Protein AF-A0A9W6WI95-F1 (afdb_monomer_lite)

Organism: Ambrosiozyma monospora (NCBI:txid43982)

Sequence (235 aa):
MASASKAIDDAFAHLNDLLLRPIDPTISAFDTEINKSILASAMAIINAIKLLIQASIASQEEIVNNGKGSNSKTSFYKKNNKWTEGLISASKSIAYSTNILIKIADGVLSGKNTNEELIVASNEVAASTAQLVSSSRVKSQYMSKTQDNLESASKKVNLACKQLVAKVNELISNKNELAEVDYSKLSIHENKTVEMEQQVEILKLENALIAARKRLGEIRKFSYRDDDDDDDDDN

Secondary structure (DSSP, 8-state):
-HHHHHHHHHHHHHHHHHHHSPPPTTS-HHHHHHHHHHHHHHHHHHHHHHHHHHHHHHHHHHHHHHH-TTS-HHHHHHHTHHHHHHHHHHHHHHHHHHHHHHHHHHHHHTTSS-HHHHHHHHHHHHHHHHHHHHHHHTTPPTT-HHHHHHHHHHHHHHHHHHHHHHHHHHHHHHHHHTT---GGGS-HHHHHHHHHHHHHHHHHHHHHHHHHHHHHHHHHHHHHHHHHHTTSS--

InterPro domains:
  IPR002558 I/LWEQ domain [PF01608] (77-225)
  IPR002558 I/LWEQ domain [PS50945] (1-227)
  IPR002558 I/LWEQ domain [SM00307] (29-227)
  IPR030224 Sla2 family [PTHR10407] (1-226)
  IPR035964 I/LWEQ domain superfamily [SSF109885] (1-178)

pLDDT: mean 89.4, std 11.51, range [37.38, 98.31]

Foldseek 3Di:
DVLLLVLLVVLLVLLVCVVPDDDDPVDDPVLVVLLNLLSVLLNLLSVLVNQLVVLLVVLLVVLQVVPQVPHDSVVVCVVVVVLVVLLVVLSVQLSVLNNQLSVQSVCVSVVNHALVSNLVSLVSNLVSLVSNLVSSVVRGDDPRPSSVSSVVSSVSSVVSSVVSNVSSVVVVVVVVVVVDDDLVPDDPVRSVVVVVVVVVVVVVVVVVVVVVVVVVVVVVVVVVVVVVVVVPPPD

Structure (mmCIF, N/CA/C/O backbone):
data_AF-A0A9W6WI95-F1
#
_entry.id   AF-A0A9W6WI95-F1
#
loop_
_atom_site.group_PDB
_atom_site.id
_atom_site.type_symbol
_atom_site.label_atom_id
_atom_site.label_alt_id
_atom_site.label_comp_id
_atom_site.label_asym_id
_atom_site.label_entity_id
_atom_site.label_seq_id
_atom_site.pdbx_PDB_ins_code
_atom_site.Cartn_x
_atom_site.Cartn_y
_atom_site.Cartn_z
_atom_site.occupancy
_atom_site.B_iso_or_equiv
_atom_site.auth_seq_id
_atom_site.auth_comp_id
_atom_site.auth_asym_id
_atom_site.auth_atom_id
_atom_site.pdbx_PDB_model_num
ATOM 1 N N . MET A 1 1 ? -14.422 5.451 9.557 1.00 85.69 1 MET A N 1
ATOM 2 C CA . MET A 1 1 ? -14.516 3.980 9.410 1.00 85.69 1 MET A CA 1
ATOM 3 C C . MET A 1 1 ? -15.474 3.528 8.313 1.00 85.69 1 MET A C 1
ATOM 5 O O . MET A 1 1 ? -14.996 2.899 7.383 1.00 85.69 1 MET A O 1
ATOM 9 N N . ALA A 1 2 ? -16.774 3.858 8.346 1.00 86.38 2 ALA A N 1
ATOM 10 C CA . ALA A 1 2 ? -17.729 3.387 7.322 1.00 86.38 2 ALA A CA 1
ATOM 11 C C . ALA A 1 2 ? -17.328 3.751 5.876 1.00 86.38 2 ALA A C 1
ATOM 13 O O . ALA A 1 2 ? -17.366 2.898 4.997 1.00 86.38 2 ALA A O 1
ATOM 14 N N . SER A 1 3 ? -16.866 4.988 5.653 1.00 84.94 3 SER A N 1
ATOM 15 C CA . SER A 1 3 ? -16.355 5.427 4.343 1.00 84.94 3 SER A CA 1
ATOM 16 C C . SER A 1 3 ? -15.159 4.589 3.865 1.00 84.94 3 SER A C 1
ATOM 18 O O . SER A 1 3 ? -15.152 4.124 2.731 1.00 84.94 3 SER A O 1
ATOM 20 N N . ALA A 1 4 ? -14.192 4.308 4.748 1.00 88.62 4 ALA A N 1
ATOM 21 C CA . ALA A 1 4 ? -13.050 3.454 4.417 1.00 88.62 4 ALA A CA 1
ATOM 22 C C . ALA A 1 4 ? -13.467 2.013 4.116 1.00 88.62 4 ALA A C 1
ATOM 24 O O . ALA A 1 4 ? -13.000 1.448 3.139 1.00 88.62 4 ALA A O 1
ATOM 25 N N . SER A 1 5 ? -14.379 1.440 4.909 1.00 92.44 5 SER A N 1
ATOM 26 C CA . SER A 1 5 ? -14.909 0.096 4.646 1.00 92.44 5 SER A CA 1
ATOM 27 C C . SER A 1 5 ? -15.561 0.017 3.269 1.00 92.44 5 SER A C 1
ATOM 29 O O . SER A 1 5 ? -15.259 -0.895 2.511 1.00 92.44 5 SER A O 1
ATOM 31 N N . LYS A 1 6 ? -16.396 1.006 2.925 1.00 92.62 6 LYS A N 1
ATOM 32 C CA . LYS A 1 6 ? -17.030 1.075 1.609 1.00 92.62 6 LYS A CA 1
ATOM 33 C C . LYS A 1 6 ? -15.993 1.178 0.489 1.00 92.62 6 LYS A C 1
ATOM 35 O O . LYS A 1 6 ? -16.067 0.407 -0.454 1.00 92.62 6 LYS A O 1
ATOM 40 N N . ALA A 1 7 ? -15.010 2.071 0.615 1.00 91.69 7 ALA A N 1
ATOM 41 C CA . ALA A 1 7 ? -13.953 2.212 -0.387 1.00 91.69 7 ALA A CA 1
ATOM 42 C C . ALA A 1 7 ? -13.171 0.902 -0.597 1.00 91.69 7 ALA A C 1
ATOM 44 O O . ALA A 1 7 ? -12.821 0.570 -1.722 1.00 91.69 7 ALA A O 1
ATOM 45 N N . ILE A 1 8 ? -12.936 0.132 0.469 1.00 93.12 8 ILE A N 1
ATOM 46 C CA . ILE A 1 8 ? -12.269 -1.176 0.401 1.00 93.12 8 ILE A CA 1
ATOM 47 C C . ILE A 1 8 ? -13.149 -2.218 -0.291 1.00 93.12 8 ILE A C 1
ATOM 49 O O . ILE A 1 8 ? -12.641 -3.000 -1.090 1.00 93.12 8 ILE A O 1
ATOM 53 N N . ASP A 1 9 ? -14.448 -2.248 0.007 1.00 93.56 9 ASP A N 1
ATOM 54 C CA . ASP A 1 9 ? -15.381 -3.176 -0.636 1.00 93.56 9 ASP A CA 1
ATOM 55 C C . ASP A 1 9 ? -15.558 -2.842 -2.133 1.00 93.56 9 ASP A C 1
ATOM 57 O O . ASP A 1 9 ? -15.521 -3.748 -2.968 1.00 93.56 9 ASP A O 1
ATOM 61 N N . ASP A 1 10 ? -15.642 -1.555 -2.485 1.00 94.00 10 ASP A N 1
ATOM 62 C CA . ASP A 1 10 ? -15.676 -1.075 -3.873 1.00 94.00 10 ASP A CA 1
ATOM 63 C C . ASP A 1 10 ? -14.362 -1.423 -4.608 1.00 94.00 10 ASP A C 1
ATOM 65 O O . ASP A 1 10 ? -14.382 -1.942 -5.727 1.00 94.00 10 ASP A O 1
ATOM 69 N N . ALA A 1 11 ? -13.212 -1.217 -3.957 1.00 92.75 11 ALA A N 1
ATOM 70 C CA . ALA A 1 11 ? -11.891 -1.592 -4.466 1.00 92.75 11 ALA A CA 1
ATOM 71 C C . ALA A 1 11 ? -11.760 -3.104 -4.703 1.00 92.75 11 ALA A C 1
ATOM 73 O O . ALA A 1 11 ? -11.245 -3.533 -5.737 1.00 92.75 11 ALA A O 1
ATOM 74 N N . PHE A 1 12 ? -12.248 -3.917 -3.763 1.00 92.94 12 PHE A N 1
ATOM 75 C CA . PHE A 1 12 ? -12.265 -5.372 -3.884 1.00 92.94 12 PHE A CA 1
ATOM 76 C C . PHE A 1 12 ? -13.114 -5.816 -5.078 1.00 92.94 12 PHE A C 1
ATOM 78 O O . PHE A 1 12 ? -12.666 -6.629 -5.887 1.00 92.94 12 PHE A O 1
ATOM 85 N N . ALA A 1 13 ? -14.322 -5.261 -5.214 1.00 93.44 13 ALA A N 1
ATOM 86 C CA . ALA A 1 13 ? -15.217 -5.573 -6.321 1.00 93.44 13 ALA A CA 1
ATOM 87 C C . ALA A 1 13 ? -14.587 -5.212 -7.675 1.00 93.44 13 ALA A C 1
ATOM 89 O O . ALA A 1 13 ? -14.637 -6.017 -8.603 1.00 93.44 13 ALA A O 1
ATOM 90 N N . HIS A 1 14 ? -13.938 -4.048 -7.766 1.00 92.56 14 HIS A N 1
ATOM 91 C CA . HIS A 1 14 ? -13.262 -3.611 -8.984 1.00 92.56 14 HIS A CA 1
ATOM 92 C C . HIS A 1 14 ? -12.094 -4.529 -9.368 1.00 92.56 14 HIS A C 1
ATOM 94 O O . HIS A 1 14 ? -12.012 -4.975 -10.508 1.00 92.56 14 HIS A O 1
ATOM 100 N N . LEU A 1 15 ? -11.214 -4.878 -8.423 1.00 91.25 15 LEU A N 1
ATOM 101 C CA . LEU A 1 15 ? -10.124 -5.819 -8.702 1.00 91.25 15 LEU A CA 1
ATOM 102 C C . LEU A 1 15 ? -10.640 -7.206 -9.101 1.00 91.25 15 LEU A C 1
ATOM 104 O O . LEU A 1 15 ? -10.038 -7.870 -9.942 1.00 91.25 15 LEU A O 1
ATOM 108 N N . ASN A 1 16 ? -11.743 -7.653 -8.501 1.00 90.12 16 ASN A N 1
ATOM 109 C CA . ASN A 1 16 ? -12.343 -8.935 -8.840 1.00 90.12 16 ASN A CA 1
ATOM 110 C C . ASN A 1 16 ? -12.940 -8.924 -10.258 1.00 90.12 16 ASN A C 1
ATOM 112 O O . ASN A 1 16 ? -12.789 -9.906 -10.977 1.00 90.12 16 ASN A O 1
ATOM 116 N N . ASP A 1 17 ? -13.550 -7.814 -10.690 1.00 91.12 17 ASP A N 1
ATOM 117 C CA . ASP A 1 17 ? -13.973 -7.624 -12.088 1.00 91.12 17 ASP A CA 1
ATOM 118 C C . ASP A 1 17 ? -12.782 -7.711 -13.052 1.00 91.12 17 ASP A C 1
ATOM 120 O O . ASP A 1 17 ? -12.830 -8.447 -14.038 1.00 91.12 17 ASP A O 1
ATOM 124 N N . LEU A 1 18 ? -11.672 -7.038 -12.728 1.00 88.44 18 LEU A N 1
ATOM 125 C CA . LEU A 1 18 ? -10.453 -7.076 -13.540 1.00 88.44 18 LEU A CA 1
ATOM 126 C C . LEU A 1 18 ? -9.859 -8.487 -13.656 1.00 88.44 18 LEU A C 1
ATOM 128 O O . LEU A 1 18 ? -9.396 -8.863 -14.730 1.00 88.44 18 LEU A O 1
ATOM 132 N N . LEU A 1 19 ? -9.901 -9.282 -12.583 1.00 85.75 19 LEU A N 1
ATOM 133 C CA . LEU A 1 19 ? -9.444 -10.677 -12.592 1.00 85.75 19 LEU A CA 1
ATOM 134 C C . LEU A 1 19 ? -10.326 -11.596 -13.446 1.00 85.75 19 LEU A C 1
ATOM 136 O O . LEU A 1 19 ? -9.826 -12.570 -14.008 1.00 85.75 19 LEU A O 1
ATOM 140 N N . LEU A 1 20 ? -11.629 -11.313 -13.517 1.00 85.88 20 LEU A N 1
ATOM 141 C CA . LEU A 1 20 ? -12.601 -12.100 -14.280 1.00 85.88 20 LEU A CA 1
ATOM 142 C C . LEU A 1 20 ? -12.702 -11.668 -15.748 1.00 85.88 20 LEU A C 1
ATOM 144 O O . LEU A 1 20 ? -13.315 -12.377 -16.552 1.00 85.88 20 LEU A O 1
ATOM 148 N N . ARG A 1 21 ? -12.119 -10.520 -16.110 1.00 84.81 21 ARG A N 1
ATOM 149 C CA . ARG A 1 21 ? -12.156 -9.998 -17.474 1.00 84.81 21 ARG A CA 1
ATOM 150 C C . ARG A 1 21 ? -11.477 -10.977 -18.447 1.00 84.81 21 ARG A C 1
ATOM 152 O O . ARG A 1 21 ? -10.414 -11.516 -18.128 1.00 84.81 21 ARG A O 1
ATOM 159 N N . PRO A 1 22 ? -12.055 -11.205 -19.644 1.00 78.88 22 PRO A N 1
ATOM 160 C CA . PRO A 1 22 ? -11.408 -12.010 -20.670 1.00 78.88 22 PRO A CA 1
ATOM 161 C C . PRO A 1 22 ? -10.025 -11.451 -20.995 1.00 78.88 22 PRO A C 1
ATOM 163 O O . PRO A 1 22 ? -9.861 -10.240 -21.145 1.00 78.88 22 PRO A O 1
ATOM 166 N N . ILE A 1 23 ? -9.044 -12.343 -21.108 1.00 78.44 23 ILE A N 1
ATOM 167 C CA . ILE A 1 23 ? -7.690 -11.971 -21.516 1.00 78.44 23 ILE A CA 1
ATOM 168 C C . ILE A 1 23 ? -7.769 -11.462 -22.954 1.00 78.44 23 ILE A C 1
ATOM 170 O O . ILE A 1 23 ? -8.303 -12.150 -23.827 1.00 78.44 23 ILE A O 1
ATOM 174 N N . ASP A 1 24 ? -7.248 -10.261 -23.187 1.00 79.94 24 ASP A N 1
ATOM 175 C CA . ASP A 1 24 ? -7.140 -9.712 -24.531 1.00 79.94 24 ASP A CA 1
ATOM 176 C C . ASP A 1 24 ? -6.160 -10.581 -25.342 1.00 79.94 24 ASP A C 1
ATOM 178 O O . ASP A 1 24 ? -5.002 -10.724 -24.937 1.00 79.94 24 ASP A O 1
ATOM 182 N N . PRO A 1 25 ? -6.591 -11.176 -26.470 1.00 78.00 25 PRO A N 1
ATOM 183 C CA . PRO A 1 25 ? -5.751 -12.061 -27.273 1.00 78.00 25 PRO A CA 1
ATOM 184 C C . PRO A 1 25 ? -4.539 -11.354 -27.901 1.00 78.00 25 PRO A C 1
ATOM 186 O O . PRO A 1 25 ? -3.661 -12.027 -28.436 1.00 78.00 25 PRO A O 1
ATOM 189 N N . THR A 1 26 ? -4.489 -10.019 -27.867 1.00 83.75 26 THR A N 1
ATOM 190 C CA . THR A 1 26 ? -3.344 -9.225 -28.334 1.00 83.75 26 THR A CA 1
ATOM 191 C C . THR A 1 26 ? -2.232 -9.088 -27.292 1.00 83.75 26 THR A C 1
ATOM 193 O O . THR A 1 26 ? -1.103 -8.753 -27.653 1.00 83.75 26 THR A O 1
ATOM 196 N N . ILE A 1 27 ? -2.515 -9.373 -26.016 1.00 82.06 27 ILE A N 1
ATOM 197 C CA . ILE A 1 27 ? -1.536 -9.310 -24.926 1.00 82.06 27 ILE A CA 1
ATOM 198 C C . ILE A 1 27 ? -0.720 -10.605 -24.908 1.00 82.06 27 ILE A C 1
ATOM 200 O O . ILE A 1 27 ? -1.264 -11.708 -25.000 1.00 82.06 27 ILE A O 1
ATOM 204 N N . SER A 1 28 ? 0.603 -10.489 -24.767 1.00 83.88 28 SER A N 1
ATOM 205 C CA . SER A 1 28 ? 1.474 -11.663 -24.708 1.00 83.88 28 SER A CA 1
ATOM 206 C C . SER A 1 28 ? 1.167 -12.529 -23.476 1.00 83.88 28 SER A C 1
ATOM 208 O O . SER A 1 28 ? 0.671 -12.053 -22.449 1.00 83.88 28 SER A O 1
ATOM 210 N N . ALA A 1 29 ? 1.477 -13.827 -23.547 1.00 82.25 29 ALA A N 1
ATOM 211 C CA . ALA A 1 29 ? 1.310 -14.722 -22.399 1.00 82.25 29 ALA A CA 1
ATOM 212 C C . ALA A 1 29 ? 2.123 -14.246 -21.180 1.00 82.25 29 ALA A C 1
ATOM 214 O O . ALA A 1 29 ? 1.646 -14.337 -20.049 1.00 82.25 29 ALA A O 1
ATOM 215 N N . PHE A 1 30 ? 3.306 -13.679 -21.433 1.00 81.25 30 PHE A N 1
ATOM 216 C CA . PHE A 1 30 ? 4.177 -13.096 -20.418 1.00 81.25 30 PHE A CA 1
ATOM 217 C C . PHE A 1 30 ? 3.530 -11.874 -19.752 1.00 81.25 30 PHE A C 1
ATOM 219 O O . PHE A 1 30 ? 3.350 -11.862 -18.538 1.00 81.25 30 PHE A O 1
ATOM 226 N N . ASP A 1 31 ? 3.069 -10.893 -20.532 1.00 82.31 31 ASP A N 1
ATOM 227 C CA . ASP A 1 31 ? 2.404 -9.693 -19.996 1.00 82.31 31 ASP A CA 1
ATOM 228 C C . ASP A 1 31 ? 1.099 -10.037 -19.258 1.00 82.31 31 ASP A C 1
ATOM 230 O O . ASP A 1 31 ? 0.738 -9.418 -18.257 1.00 82.31 31 ASP A O 1
ATOM 234 N N . THR A 1 32 ? 0.402 -11.083 -19.704 1.00 85.00 32 THR A N 1
ATOM 235 C CA . THR A 1 32 ? -0.791 -11.598 -19.024 1.00 85.00 32 THR A CA 1
ATOM 236 C C . THR A 1 32 ? -0.464 -12.154 -17.636 1.00 85.00 32 THR A C 1
ATOM 238 O O . THR A 1 32 ? -1.212 -11.921 -16.682 1.00 85.00 32 THR A O 1
ATOM 241 N N . GLU A 1 33 ? 0.630 -12.903 -17.498 1.00 83.88 33 GLU A N 1
ATOM 242 C CA . GLU A 1 33 ? 1.087 -13.433 -16.210 1.00 83.88 33 GLU A CA 1
ATOM 243 C C . GLU A 1 33 ? 1.487 -12.303 -15.254 1.00 83.88 33 GLU A C 1
ATOM 245 O O . GLU A 1 33 ? 1.093 -12.305 -14.082 1.00 83.88 33 GLU A O 1
ATOM 250 N N . ILE A 1 34 ? 2.168 -11.284 -15.781 1.00 83.75 34 ILE A N 1
ATOM 251 C CA . ILE A 1 34 ? 2.518 -10.065 -15.051 1.00 83.75 34 ILE A CA 1
ATOM 252 C C . ILE A 1 34 ? 1.267 -9.373 -14.507 1.00 83.75 34 ILE A C 1
ATOM 254 O O . ILE A 1 34 ? 1.165 -9.120 -13.303 1.00 83.75 34 ILE A O 1
ATOM 258 N N . ASN A 1 35 ? 0.288 -9.121 -15.375 1.00 87.75 35 ASN A N 1
ATOM 259 C CA . ASN A 1 35 ? -0.953 -8.446 -15.011 1.00 87.75 35 ASN A CA 1
ATOM 260 C C . ASN A 1 35 ? -1.705 -9.203 -13.907 1.00 87.75 35 ASN A C 1
ATOM 262 O O . ASN A 1 35 ? -2.168 -8.600 -12.936 1.00 87.75 35 ASN A O 1
ATOM 266 N N . LYS A 1 36 ? -1.763 -10.538 -13.989 1.00 88.38 36 LYS A N 1
ATOM 267 C CA . LYS A 1 36 ? -2.363 -11.380 -12.940 1.00 88.38 36 LYS A CA 1
ATOM 268 C C . LYS A 1 36 ? -1.603 -11.292 -11.617 1.00 88.38 36 LYS A C 1
ATOM 270 O O . LYS A 1 36 ? -2.233 -11.214 -10.564 1.00 88.38 36 LYS A O 1
ATOM 275 N N . SER A 1 37 ? -0.272 -11.286 -11.661 1.00 89.19 37 SER A N 1
ATOM 276 C CA . SER A 1 37 ? 0.583 -11.169 -10.474 1.00 89.19 37 SER A CA 1
ATOM 277 C C . SER A 1 37 ? 0.383 -9.829 -9.750 1.00 89.19 37 SER A C 1
ATOM 279 O O . SER A 1 37 ? 0.244 -9.789 -8.521 1.00 89.19 37 SER A O 1
ATOM 281 N N . ILE A 1 38 ? 0.273 -8.734 -10.512 1.00 90.94 38 ILE A N 1
ATOM 282 C CA . ILE A 1 38 ? -0.033 -7.394 -9.991 1.00 90.94 38 ILE A CA 1
ATOM 283 C C . ILE A 1 38 ? -1.417 -7.372 -9.336 1.00 90.94 38 ILE A C 1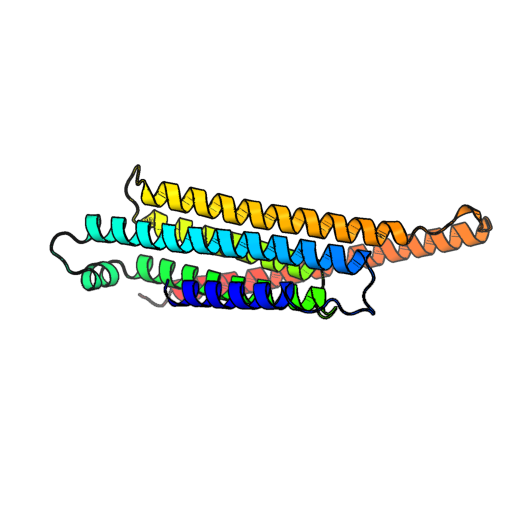
ATOM 285 O O . ILE A 1 38 ? -1.539 -6.955 -8.181 1.00 90.94 38 ILE A O 1
ATOM 289 N N . LEU A 1 39 ? -2.450 -7.867 -10.028 1.00 92.50 39 LEU A N 1
ATOM 290 C CA . LEU A 1 39 ? -3.813 -7.909 -9.490 1.00 92.50 39 LEU A CA 1
ATOM 291 C C . LEU A 1 39 ? -3.908 -8.757 -8.218 1.00 92.50 39 LEU A C 1
ATOM 293 O O . LEU A 1 39 ? -4.543 -8.340 -7.250 1.00 92.50 39 LEU A O 1
ATOM 297 N N . ALA A 1 40 ? -3.251 -9.919 -8.181 1.00 92.50 40 ALA A N 1
ATOM 298 C CA . ALA A 1 40 ? -3.218 -10.778 -6.999 1.00 92.50 40 ALA A CA 1
ATOM 299 C C . ALA A 1 40 ? -2.559 -10.075 -5.800 1.00 92.50 40 ALA A C 1
ATOM 301 O O . ALA A 1 40 ? -3.060 -10.145 -4.676 1.00 92.50 40 ALA A O 1
ATOM 302 N N . SER A 1 41 ? -1.468 -9.348 -6.045 1.00 94.19 41 SER A N 1
ATOM 303 C CA . SER A 1 41 ? -0.765 -8.578 -5.018 1.00 94.19 41 SER A CA 1
ATOM 304 C C . SER A 1 41 ? -1.606 -7.398 -4.511 1.00 94.19 41 SER A C 1
ATOM 306 O O . SER A 1 41 ? -1.722 -7.197 -3.301 1.00 94.19 41 SER A O 1
ATOM 308 N N . ALA A 1 42 ? -2.271 -6.662 -5.408 1.00 95.12 42 ALA A N 1
ATOM 309 C CA . ALA A 1 42 ? -3.213 -5.607 -5.035 1.00 95.12 42 ALA A CA 1
ATOM 310 C C . ALA A 1 42 ? -4.382 -6.168 -4.205 1.00 95.12 42 ALA A C 1
ATOM 312 O O . ALA A 1 42 ? -4.725 -5.618 -3.160 1.00 95.12 42 ALA A O 1
ATOM 313 N N . MET A 1 43 ? -4.932 -7.321 -4.596 1.00 95.12 43 MET A N 1
ATOM 314 C CA . MET A 1 43 ? -5.998 -8.003 -3.860 1.00 95.12 43 MET A CA 1
ATOM 315 C C . MET A 1 43 ? -5.555 -8.418 -2.449 1.00 95.12 43 MET A C 1
ATOM 317 O O . MET A 1 43 ? -6.309 -8.272 -1.484 1.00 95.12 43 MET A O 1
ATOM 321 N N . ALA A 1 44 ? -4.320 -8.908 -2.298 1.00 96.19 44 ALA A N 1
ATOM 322 C CA . ALA A 1 44 ? -3.752 -9.242 -0.993 1.00 96.19 44 ALA A CA 1
ATOM 323 C C . ALA A 1 44 ? -3.663 -8.010 -0.075 1.00 96.19 44 ALA A C 1
ATOM 325 O O . ALA A 1 44 ? -4.008 -8.101 1.107 1.00 96.19 44 ALA A O 1
ATOM 326 N N . ILE A 1 45 ? -3.279 -6.853 -0.625 1.00 97.44 45 ILE A N 1
ATOM 327 C CA . ILE A 1 45 ? -3.276 -5.575 0.098 1.00 97.44 45 ILE A CA 1
ATOM 328 C C . ILE A 1 45 ? -4.699 -5.210 0.538 1.00 97.44 45 ILE A C 1
ATOM 330 O O . ILE A 1 45 ? -4.916 -4.996 1.729 1.00 97.44 45 ILE A O 1
ATOM 334 N N . ILE A 1 46 ? -5.683 -5.211 -0.368 1.00 96.62 46 ILE A N 1
ATOM 335 C CA . ILE A 1 46 ? -7.084 -4.874 -0.043 1.00 96.62 46 ILE A CA 1
ATOM 336 C C . ILE A 1 46 ? -7.641 -5.768 1.070 1.00 96.62 46 ILE A C 1
ATOM 338 O O . ILE A 1 46 ? -8.231 -5.271 2.033 1.00 96.62 46 ILE A O 1
ATOM 342 N N . ASN A 1 47 ? -7.391 -7.076 1.001 1.00 96.44 47 ASN A N 1
ATOM 343 C CA . ASN A 1 47 ? -7.792 -8.013 2.050 1.00 96.44 47 ASN A CA 1
ATOM 344 C C . ASN A 1 47 ? -7.125 -7.703 3.399 1.00 96.44 47 ASN A C 1
ATOM 346 O O . ASN A 1 47 ? -7.781 -7.751 4.442 1.00 96.44 47 ASN A O 1
ATOM 350 N N . ALA A 1 48 ? -5.838 -7.347 3.402 1.00 97.81 48 ALA A N 1
ATOM 351 C CA . ALA A 1 48 ? -5.141 -6.953 4.622 1.00 97.81 48 ALA A CA 1
ATOM 352 C C . ALA A 1 48 ? -5.700 -5.643 5.210 1.00 97.81 48 ALA A C 1
ATOM 354 O O . ALA A 1 48 ? -5.887 -5.556 6.426 1.00 97.81 48 ALA A O 1
ATOM 355 N N . ILE A 1 49 ? -6.030 -4.652 4.370 1.00 97.56 49 ILE A N 1
ATOM 356 C CA . ILE A 1 49 ? -6.648 -3.392 4.817 1.00 97.56 49 ILE A CA 1
ATOM 357 C C . ILE A 1 49 ? -8.039 -3.665 5.400 1.00 97.56 49 ILE A C 1
ATOM 359 O O . ILE A 1 49 ? -8.378 -3.113 6.447 1.00 97.56 49 ILE A O 1
ATOM 363 N N . LYS A 1 50 ? -8.832 -4.557 4.792 1.00 96.44 50 LYS A N 1
ATOM 364 C CA . LYS A 1 50 ? -10.145 -4.957 5.321 1.00 96.44 50 LYS A CA 1
ATOM 365 C C . LYS A 1 50 ? -10.044 -5.482 6.754 1.00 96.44 50 LYS A C 1
ATOM 367 O O . LYS A 1 50 ? -10.784 -5.032 7.630 1.00 96.44 50 LYS A O 1
ATOM 372 N N . LEU A 1 51 ? -9.082 -6.371 7.012 1.00 97.12 51 LEU A N 1
ATOM 373 C CA . LEU A 1 51 ? -8.807 -6.885 8.359 1.00 97.12 51 LEU A CA 1
ATOM 374 C C . LEU A 1 51 ? -8.337 -5.780 9.317 1.00 97.12 51 LEU A C 1
ATOM 376 O O . LEU A 1 51 ? -8.735 -5.763 10.480 1.00 97.12 51 LEU A O 1
ATOM 380 N N . LEU A 1 52 ? -7.521 -4.837 8.839 1.00 98.06 52 LEU A N 1
ATOM 381 C CA . LEU A 1 52 ? -7.066 -3.690 9.626 1.00 98.06 52 LEU A CA 1
ATOM 382 C C . LEU A 1 52 ? -8.216 -2.756 10.020 1.00 98.06 52 LEU A C 1
ATOM 384 O O . LEU A 1 52 ? -8.282 -2.335 11.173 1.00 98.06 52 LEU A O 1
ATOM 388 N N . ILE A 1 53 ? -9.150 -2.466 9.113 1.00 96.88 53 ILE A N 1
ATOM 389 C CA . ILE A 1 53 ? -10.332 -1.649 9.417 1.00 96.88 53 ILE A CA 1
ATOM 390 C C . ILE A 1 53 ? -11.215 -2.340 10.457 1.00 96.88 53 ILE A C 1
ATOM 392 O O . ILE A 1 53 ? -11.644 -1.687 11.407 1.00 96.88 53 ILE A O 1
ATOM 396 N N . GLN A 1 54 ? -11.429 -3.652 10.337 1.00 96.56 54 GLN A N 1
ATOM 397 C CA . GLN A 1 54 ? -12.168 -4.429 11.338 1.00 96.56 54 GLN A CA 1
ATOM 398 C C . GLN A 1 54 ? -11.480 -4.397 12.710 1.00 96.56 54 GLN A C 1
ATOM 400 O O . GLN A 1 54 ? -12.127 -4.115 13.718 1.00 96.56 54 GLN A O 1
ATOM 405 N N . ALA A 1 55 ? -10.162 -4.614 12.754 1.00 97.62 55 ALA A N 1
ATOM 406 C CA . ALA A 1 55 ? -9.389 -4.544 13.992 1.00 97.62 55 ALA A CA 1
ATOM 407 C C . ALA A 1 55 ? -9.401 -3.133 14.607 1.00 97.62 55 ALA A C 1
ATOM 409 O O . ALA A 1 55 ? -9.487 -2.987 15.824 1.00 97.62 55 ALA A O 1
ATOM 410 N N . SER A 1 56 ? -9.374 -2.087 13.775 1.00 97.31 56 SER A N 1
ATOM 411 C CA . SER A 1 56 ? -9.448 -0.699 14.233 1.00 97.31 56 SER A CA 1
ATOM 412 C C . SER A 1 56 ? -10.819 -0.354 14.810 1.00 97.31 56 SER A C 1
ATOM 414 O O . SER A 1 56 ? -10.883 0.323 15.832 1.00 97.31 56 SER A O 1
ATOM 416 N N . ILE A 1 57 ? -11.911 -0.847 14.214 1.00 96.62 57 ILE A N 1
ATOM 417 C CA . ILE A 1 57 ? -13.259 -0.688 14.780 1.00 96.62 57 ILE A CA 1
ATOM 418 C C . ILE A 1 57 ? -13.325 -1.354 16.157 1.00 96.62 57 ILE A C 1
ATOM 420 O O . ILE A 1 57 ? -13.729 -0.703 17.115 1.00 96.62 57 ILE A O 1
ATOM 424 N N . ALA A 1 58 ? -12.851 -2.598 16.280 1.00 97.38 58 ALA A N 1
ATOM 425 C CA . ALA A 1 58 ? -12.825 -3.304 17.561 1.00 97.38 58 ALA A CA 1
ATOM 426 C C . ALA A 1 58 ? -11.988 -2.562 18.622 1.00 97.38 58 ALA A C 1
ATOM 428 O O . ALA A 1 58 ? -12.403 -2.463 19.776 1.00 97.38 58 ALA A O 1
ATOM 429 N N . SER A 1 59 ? -10.840 -1.993 18.234 1.00 97.25 59 SER A N 1
ATOM 430 C CA . SER A 1 59 ? -10.007 -1.189 19.139 1.00 97.25 59 SER A CA 1
ATOM 431 C C . SER A 1 59 ? -10.712 0.092 19.588 1.00 97.25 59 SER A C 1
ATOM 433 O O . SER A 1 59 ? -10.760 0.383 20.782 1.00 97.25 59 SER A O 1
ATOM 435 N N . GLN A 1 60 ? -11.351 0.818 18.668 1.00 96.25 60 GLN A N 1
ATOM 436 C CA . GLN A 1 60 ? -12.140 2.005 19.010 1.00 96.25 60 GLN A CA 1
ATOM 437 C C . GLN A 1 60 ? -13.308 1.664 19.943 1.00 96.25 60 GLN A C 1
ATOM 439 O O . GLN A 1 60 ? -13.584 2.412 20.880 1.00 96.25 60 GLN A O 1
ATOM 444 N N . GLU A 1 61 ? -13.984 0.536 19.721 1.00 96.00 61 GLU A N 1
ATOM 445 C CA . GLU A 1 61 ? -15.064 0.066 20.588 1.00 96.00 61 GLU A CA 1
ATOM 446 C C . GLU A 1 61 ? -14.574 -0.270 21.998 1.00 96.00 61 GLU A C 1
ATOM 448 O O . GLU A 1 61 ? -15.209 0.160 22.961 1.00 96.00 61 GLU A O 1
ATOM 453 N N . GLU A 1 62 ? -13.444 -0.970 22.139 1.00 96.19 62 GLU A N 1
ATOM 454 C CA . GLU A 1 62 ? -12.830 -1.257 23.443 1.00 96.19 62 GLU A CA 1
ATOM 455 C C . GLU A 1 62 ? -12.477 0.040 24.185 1.00 96.19 62 GLU A C 1
ATOM 457 O O . GLU A 1 62 ? -12.885 0.230 25.334 1.00 96.19 62 GLU A O 1
ATOM 462 N N . ILE A 1 63 ? -11.796 0.971 23.507 1.00 96.19 63 ILE A N 1
ATOM 463 C CA . ILE A 1 63 ? -11.400 2.270 24.067 1.00 96.19 63 ILE A CA 1
ATOM 464 C C . ILE A 1 63 ? -12.621 3.040 24.575 1.00 96.19 63 ILE A C 1
ATOM 466 O O . ILE A 1 63 ? -12.621 3.556 25.695 1.00 96.19 63 ILE A O 1
ATOM 470 N N . VAL A 1 64 ? -13.681 3.114 23.769 1.00 95.88 64 VAL A N 1
ATOM 471 C CA . VAL A 1 64 ? -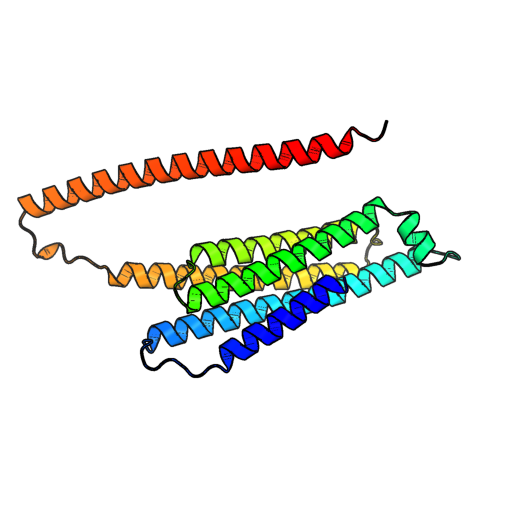14.899 3.849 24.127 1.00 95.88 64 VAL A CA 1
ATOM 472 C C . VAL A 1 64 ? -15.641 3.152 25.260 1.00 95.88 64 VAL A C 1
ATOM 474 O O . VAL A 1 64 ? -16.091 3.822 26.187 1.00 95.88 64 VAL A O 1
ATOM 477 N N . ASN A 1 65 ? -15.778 1.826 25.219 1.00 94.56 65 ASN A N 1
ATOM 478 C CA . ASN A 1 65 ? -16.487 1.072 26.252 1.00 94.56 65 ASN A CA 1
ATOM 479 C C . ASN A 1 65 ? -15.796 1.202 27.612 1.00 94.56 65 ASN A C 1
ATOM 481 O O . ASN A 1 65 ? -16.477 1.431 28.612 1.00 94.56 65 ASN A O 1
ATOM 485 N N . ASN A 1 66 ? -14.464 1.152 27.633 1.00 92.88 66 ASN A N 1
ATOM 486 C CA . ASN A 1 66 ? -13.690 1.291 28.861 1.00 92.88 66 ASN A CA 1
ATOM 487 C C . ASN A 1 66 ? -13.578 2.754 29.323 1.00 92.88 66 ASN A C 1
ATOM 489 O O . ASN A 1 66 ? -13.529 3.024 30.520 1.00 92.88 66 ASN A O 1
ATOM 493 N N . GLY A 1 67 ? -13.543 3.712 28.391 1.00 91.25 67 GLY A N 1
ATOM 494 C CA . GLY A 1 67 ? -13.284 5.124 28.683 1.00 91.25 67 GLY A CA 1
ATOM 495 C C . GLY A 1 67 ? -14.522 5.994 28.921 1.00 91.25 67 GLY A C 1
ATOM 496 O O . GLY A 1 67 ? -14.414 7.057 29.534 1.00 91.25 67 GLY A O 1
ATOM 497 N N . LYS A 1 68 ? -15.709 5.593 28.446 1.00 92.50 68 LYS A N 1
ATOM 498 C CA . LYS A 1 68 ? -16.918 6.435 28.541 1.00 92.50 68 LYS A CA 1
ATOM 499 C C . LYS A 1 68 ? -17.535 6.474 29.944 1.00 92.50 68 LYS A C 1
ATOM 501 O O . LYS A 1 68 ? -18.228 7.441 30.271 1.00 92.50 68 LYS A O 1
ATOM 506 N N . GLY A 1 69 ? -17.321 5.439 30.760 1.00 92.00 69 GLY A N 1
ATOM 507 C CA . GLY A 1 69 ? -18.032 5.249 32.029 1.00 92.00 69 GLY A CA 1
ATOM 508 C C . GLY A 1 69 ? -19.555 5.268 31.831 1.00 92.00 69 GLY A C 1
ATOM 509 O O . GLY A 1 69 ? -20.093 4.589 30.949 1.00 92.00 69 GLY A O 1
ATOM 510 N N . SER A 1 70 ? -20.248 6.105 32.607 1.00 91.75 70 SER A N 1
ATOM 511 C CA . SER A 1 70 ? -21.701 6.310 32.494 1.00 91.75 70 SER A CA 1
ATOM 512 C C . SER A 1 70 ? -22.119 7.202 31.317 1.00 91.75 70 SER A C 1
ATOM 514 O O . SER A 1 70 ? -23.309 7.329 31.043 1.00 91.75 70 SER A O 1
ATOM 516 N N . ASN A 1 71 ? -21.170 7.821 30.602 1.00 92.81 71 ASN A N 1
ATOM 517 C CA . ASN A 1 71 ? -21.486 8.692 29.471 1.00 92.81 71 ASN A CA 1
ATOM 518 C C . ASN A 1 71 ? -21.880 7.892 28.217 1.00 92.81 71 ASN A C 1
ATOM 520 O O . ASN A 1 71 ? -21.547 6.710 28.043 1.00 92.81 71 ASN A O 1
ATOM 524 N N . SER A 1 72 ? -22.574 8.570 27.301 1.00 95.00 72 SER A N 1
ATOM 525 C CA . SER A 1 72 ? -22.859 8.050 25.963 1.00 95.00 72 SER A CA 1
ATOM 526 C C . SER A 1 72 ? -21.594 8.020 25.092 1.00 95.00 72 SER A C 1
ATOM 528 O O . SER A 1 72 ? -20.649 8.782 25.317 1.00 95.00 72 SER A O 1
ATOM 530 N N . LYS A 1 73 ? -21.585 7.171 24.051 1.00 93.50 73 LYS A N 1
ATOM 531 C CA . LYS A 1 73 ? -20.482 7.116 23.070 1.00 93.50 73 LYS A CA 1
ATOM 532 C C . LYS A 1 73 ? -20.249 8.486 22.419 1.00 93.50 73 LYS A C 1
ATOM 534 O O . LYS A 1 73 ? -19.117 8.945 22.335 1.00 93.50 73 LYS A O 1
ATOM 539 N N . THR A 1 74 ? -21.327 9.175 22.043 1.00 94.06 74 THR A N 1
ATOM 540 C CA . THR A 1 74 ? -21.277 10.517 21.443 1.00 94.06 74 THR A CA 1
ATOM 541 C C . THR A 1 74 ? -20.584 11.526 22.353 1.00 94.06 74 THR A C 1
ATOM 543 O O . THR A 1 74 ? -19.725 12.279 21.902 1.00 94.06 74 THR A O 1
ATOM 546 N N . SER A 1 75 ? -20.906 11.515 23.651 1.00 94.62 75 SER A N 1
ATOM 547 C CA . SER A 1 75 ? -20.256 12.406 24.614 1.00 94.62 75 SER A CA 1
ATOM 548 C C . SER A 1 75 ? -18.768 12.093 24.770 1.00 94.62 75 SER A C 1
ATOM 550 O O . SER A 1 75 ? -17.973 13.016 24.942 1.00 94.62 75 SER A O 1
ATOM 552 N N . PHE A 1 76 ? -18.379 10.816 24.709 1.00 95.94 76 PHE A N 1
ATOM 553 C CA . PHE A 1 76 ? -16.976 10.417 24.787 1.00 95.94 76 PHE A CA 1
ATOM 554 C C . PHE A 1 76 ? -16.171 10.922 23.583 1.00 95.94 76 PHE A C 1
ATOM 556 O O . PHE A 1 76 ? -15.119 11.528 23.782 1.00 95.94 76 PHE A O 1
ATOM 563 N N . TYR A 1 77 ? -16.672 10.736 22.358 1.00 95.00 77 TYR A N 1
ATOM 564 C CA . TYR A 1 77 ? -16.006 11.241 21.152 1.00 95.00 77 TYR A CA 1
ATOM 565 C C . TYR A 1 77 ? -15.914 12.769 21.149 1.00 95.00 77 TYR A C 1
ATOM 567 O O . TYR A 1 77 ? -14.842 13.313 20.906 1.00 95.00 77 TYR A O 1
ATOM 575 N N . LYS A 1 78 ? -16.990 13.473 21.535 1.00 95.12 78 LYS A N 1
ATOM 576 C CA . LYS A 1 78 ? -16.978 14.941 21.636 1.00 95.12 78 LYS A CA 1
ATOM 577 C C . LYS A 1 78 ? -15.940 15.448 22.644 1.00 95.12 78 LYS A C 1
ATOM 579 O O . LYS A 1 78 ? -15.262 16.431 22.378 1.00 95.12 78 LYS A O 1
ATOM 584 N N . LYS A 1 79 ? -15.793 14.769 23.789 1.00 95.31 79 LYS A N 1
ATOM 585 C CA . LYS A 1 79 ? -14.780 15.107 24.804 1.00 95.31 79 LYS A CA 1
ATOM 586 C C . LYS A 1 79 ? -13.352 14.792 24.341 1.00 95.31 79 LYS A C 1
ATOM 588 O O . LYS A 1 79 ? -12.413 15.441 24.783 1.00 95.31 79 LYS A O 1
ATOM 593 N N . ASN A 1 80 ? -13.183 13.798 23.474 1.00 94.94 80 ASN A N 1
ATOM 594 C CA . ASN A 1 80 ? -11.898 13.400 22.901 1.00 94.94 80 ASN A CA 1
ATOM 595 C C . ASN A 1 80 ? -11.832 13.800 21.414 1.00 94.94 80 ASN A C 1
ATOM 597 O O . ASN A 1 80 ? -11.526 12.967 20.559 1.00 94.94 80 ASN A O 1
ATOM 601 N N . ASN A 1 81 ? -12.150 15.061 21.106 1.00 93.88 81 ASN A N 1
ATOM 602 C CA . ASN A 1 81 ? -12.282 15.565 19.735 1.00 93.88 81 ASN A CA 1
ATOM 603 C C . ASN A 1 81 ? -11.000 15.387 18.899 1.00 93.88 81 ASN A C 1
ATOM 605 O O . ASN A 1 81 ? -11.079 14.754 17.856 1.00 93.88 81 ASN A O 1
ATOM 609 N N . LYS A 1 82 ? -9.816 15.799 19.380 1.00 94.75 82 LYS A N 1
ATOM 610 C CA . LYS A 1 82 ? -8.534 15.654 18.656 1.00 94.75 82 LYS A CA 1
ATOM 611 C C . LYS A 1 82 ? -8.223 14.195 18.302 1.00 94.75 82 LYS A C 1
ATOM 613 O O . LYS A 1 82 ? -7.798 13.885 17.196 1.00 94.75 82 LYS A O 1
ATOM 618 N N . TRP A 1 83 ? -8.491 13.272 19.228 1.00 95.31 83 TRP A N 1
ATOM 619 C CA . TRP A 1 83 ? -8.334 11.836 18.974 1.00 95.31 83 TRP A CA 1
ATOM 620 C C . TRP A 1 83 ? -9.329 11.327 17.923 1.00 95.31 83 TRP A C 1
ATOM 622 O O . TRP A 1 83 ? -8.962 10.557 17.037 1.00 95.31 83 TRP A O 1
ATOM 632 N N . THR A 1 84 ? -10.579 11.786 18.004 1.00 94.94 84 THR A N 1
ATOM 633 C CA . THR A 1 84 ? -11.634 11.438 17.046 1.00 94.94 84 THR A CA 1
ATOM 634 C C . THR A 1 84 ? -11.300 11.952 15.645 1.00 94.94 84 THR A C 1
ATOM 636 O O . THR A 1 84 ? -11.385 11.184 14.689 1.00 94.94 84 THR A O 1
ATOM 639 N N . GLU A 1 85 ? -10.848 13.200 15.520 1.00 94.25 85 GLU A N 1
ATOM 640 C CA . GLU A 1 85 ? -10.407 13.783 14.249 1.00 94.25 85 GLU A CA 1
ATOM 641 C C . GLU A 1 85 ? -9.192 13.050 13.677 1.00 94.25 85 GLU A C 1
ATOM 643 O O . GLU A 1 85 ? -9.192 12.706 12.497 1.00 94.25 85 GLU A O 1
ATOM 648 N N . GLY A 1 86 ? -8.211 12.682 14.509 1.00 94.94 86 GLY A N 1
ATOM 649 C CA . GLY A 1 86 ? -7.075 11.863 14.075 1.00 94.94 86 GLY A CA 1
ATOM 650 C C . GLY A 1 86 ? -7.504 10.518 13.472 1.00 94.94 86 GLY A C 1
ATOM 651 O O . GLY A 1 86 ? -7.023 10.126 12.409 1.00 94.94 86 GLY A O 1
ATOM 652 N N . LEU A 1 87 ? -8.468 9.830 14.095 1.00 95.38 87 LEU A N 1
ATOM 653 C CA . LEU A 1 87 ? -9.037 8.587 13.559 1.00 95.38 87 LEU A CA 1
ATOM 654 C C . LEU A 1 87 ? -9.828 8.803 12.262 1.00 95.38 87 LEU A C 1
ATOM 656 O O . LEU A 1 87 ? -9.764 7.976 11.348 1.00 95.38 87 LEU A O 1
ATOM 660 N N . ILE A 1 88 ? -10.594 9.893 12.172 1.00 94.44 88 ILE A N 1
ATOM 661 C CA . ILE A 1 88 ? -11.365 10.239 10.974 1.00 94.44 88 ILE A CA 1
ATOM 662 C C . ILE A 1 88 ? -10.420 10.560 9.815 1.00 94.44 88 ILE A C 1
ATOM 664 O O . ILE A 1 88 ? -10.613 10.021 8.724 1.00 94.44 88 ILE A O 1
ATOM 668 N N . SER A 1 89 ? -9.400 11.383 10.053 1.00 95.38 89 SER A N 1
ATOM 669 C CA . SER A 1 89 ? -8.386 11.764 9.069 1.00 95.38 89 SER A CA 1
ATOM 670 C C . SER A 1 89 ? -7.632 10.539 8.554 1.00 95.38 89 SER A C 1
ATOM 672 O O . SER A 1 89 ? -7.652 10.266 7.353 1.00 95.38 89 SER A O 1
ATOM 674 N N . ALA A 1 90 ? -7.110 9.698 9.453 1.00 95.44 90 ALA A N 1
ATOM 675 C CA . ALA A 1 90 ? -6.435 8.462 9.065 1.00 95.44 90 ALA A CA 1
ATOM 676 C C . ALA A 1 90 ? -7.362 7.513 8.279 1.00 95.44 90 ALA A C 1
ATOM 678 O O . ALA A 1 90 ? -6.968 6.933 7.269 1.00 95.44 90 ALA A O 1
ATOM 679 N N . SER A 1 91 ? -8.635 7.396 8.681 1.00 95.06 91 SER A N 1
ATOM 680 C CA . SER A 1 91 ? -9.625 6.605 7.941 1.00 95.06 91 SER A CA 1
ATOM 681 C C . SER A 1 91 ? -9.895 7.162 6.538 1.00 95.06 91 SER A C 1
ATOM 683 O O . SER A 1 91 ? -10.086 6.368 5.617 1.00 95.06 91 SER A O 1
ATOM 685 N N . LYS A 1 92 ? -9.952 8.487 6.358 1.00 95.56 92 LYS A N 1
ATOM 686 C CA . LYS A 1 92 ? -10.116 9.118 5.036 1.00 95.56 92 LYS A CA 1
ATOM 687 C C . LYS A 1 92 ? -8.871 8.908 4.173 1.00 95.56 92 LYS A C 1
ATOM 689 O O . LYS A 1 92 ? -9.015 8.557 3.006 1.00 95.56 92 LYS A O 1
ATOM 694 N N . SER A 1 93 ? -7.683 9.046 4.761 1.00 96.38 93 SER A N 1
ATOM 695 C CA . SER A 1 93 ? -6.402 8.809 4.091 1.00 96.38 93 SER A CA 1
ATOM 696 C C . SER A 1 93 ? -6.300 7.377 3.553 1.00 96.38 93 SER A C 1
ATOM 698 O O . SER A 1 93 ? -5.993 7.188 2.381 1.00 96.38 93 SER A O 1
ATOM 700 N N . ILE A 1 94 ? -6.701 6.367 4.340 1.00 96.69 94 ILE A N 1
ATOM 701 C CA . ILE A 1 94 ? -6.763 4.968 3.875 1.00 96.69 94 ILE A CA 1
ATOM 702 C C . ILE A 1 94 ? -7.732 4.801 2.701 1.00 96.69 94 ILE A C 1
ATOM 704 O O . ILE A 1 94 ? -7.411 4.116 1.732 1.00 96.69 94 ILE A O 1
ATOM 708 N N . ALA A 1 95 ? -8.925 5.398 2.772 1.00 96.12 95 ALA A N 1
ATOM 709 C CA . ALA A 1 95 ? -9.900 5.308 1.684 1.00 96.12 95 ALA A CA 1
ATOM 710 C C . ALA A 1 95 ? -9.340 5.913 0.385 1.00 96.12 95 ALA A C 1
ATOM 712 O O . ALA A 1 95 ? -9.469 5.328 -0.690 1.00 96.12 95 ALA A O 1
ATOM 713 N N . TYR A 1 96 ? -8.685 7.070 0.500 1.00 96.25 96 TYR A N 1
ATOM 714 C CA . TYR A 1 96 ? -8.044 7.756 -0.613 1.00 96.25 96 TYR A CA 1
ATOM 715 C C . TYR A 1 96 ? -6.895 6.935 -1.211 1.00 96.25 96 TYR A C 1
ATOM 717 O O . TYR A 1 96 ? -6.926 6.628 -2.403 1.00 96.25 96 TYR A O 1
ATOM 725 N N . SER A 1 97 ? -5.922 6.524 -0.393 1.00 96.94 97 SER A N 1
ATOM 726 C CA . SER A 1 97 ? -4.749 5.765 -0.844 1.00 96.94 97 SER A CA 1
ATOM 727 C C . SER A 1 97 ? -5.142 4.426 -1.474 1.00 96.94 97 SER A C 1
ATOM 729 O O . SER A 1 97 ? -4.581 4.035 -2.496 1.00 96.94 97 SER A O 1
ATOM 731 N N . THR A 1 98 ? -6.177 3.772 -0.938 1.00 96.12 98 THR A N 1
ATOM 732 C CA . THR A 1 98 ? -6.751 2.542 -1.500 1.00 96.12 98 THR A CA 1
ATOM 733 C C . THR A 1 98 ? -7.322 2.770 -2.900 1.00 96.12 98 THR A C 1
ATOM 735 O O . THR A 1 98 ? -6.983 2.037 -3.826 1.00 96.12 98 THR A O 1
ATOM 738 N N . ASN A 1 99 ? -8.144 3.806 -3.091 1.00 95.50 99 ASN A N 1
ATOM 739 C CA . ASN A 1 99 ? -8.712 4.122 -4.405 1.00 95.50 99 ASN A CA 1
ATOM 740 C C . ASN A 1 99 ? -7.627 4.468 -5.435 1.00 95.50 99 ASN A C 1
ATOM 742 O O . ASN A 1 99 ? -7.709 4.048 -6.590 1.00 95.50 99 ASN A O 1
ATOM 746 N N . ILE A 1 100 ? -6.600 5.212 -5.016 1.00 96.00 100 ILE A N 1
ATOM 747 C CA . ILE A 1 100 ? -5.454 5.550 -5.864 1.00 96.00 100 ILE A CA 1
ATOM 748 C C . ILE A 1 100 ? -4.674 4.294 -6.264 1.00 96.00 100 ILE A C 1
ATOM 750 O O . ILE A 1 100 ? -4.373 4.135 -7.447 1.00 96.00 100 ILE A O 1
ATOM 754 N N . LEU A 1 101 ? -4.414 3.374 -5.327 1.00 96.44 101 LEU A N 1
ATOM 755 C CA . LEU A 1 101 ? -3.750 2.099 -5.615 1.00 96.44 101 LEU A CA 1
ATOM 756 C C . LEU A 1 101 ? -4.493 1.307 -6.696 1.00 96.44 101 LEU A C 1
ATOM 758 O O . LEU A 1 101 ? -3.863 0.833 -7.637 1.00 96.44 101 LEU A O 1
ATOM 762 N N . ILE A 1 102 ? -5.820 1.187 -6.589 1.00 95.06 102 ILE A N 1
ATOM 763 C CA . ILE A 1 102 ? -6.619 0.444 -7.573 1.00 95.06 102 ILE A CA 1
ATOM 764 C C . ILE A 1 102 ? -6.599 1.119 -8.940 1.00 95.06 102 ILE A C 1
ATOM 766 O O . ILE A 1 102 ? -6.389 0.450 -9.949 1.00 95.06 102 ILE A O 1
ATOM 770 N N . LYS A 1 103 ? -6.775 2.442 -8.975 1.00 94.88 103 LYS A N 1
ATOM 771 C CA . LYS A 1 103 ? -6.743 3.206 -10.224 1.00 94.88 103 LYS A CA 1
ATOM 772 C C . LYS A 1 103 ? -5.401 3.054 -10.939 1.00 94.88 103 LYS A C 1
ATOM 774 O O . LYS A 1 103 ? -5.374 2.889 -12.153 1.00 94.88 103 LYS A O 1
ATOM 779 N N . ILE A 1 104 ? -4.302 3.106 -10.190 1.00 95.44 104 ILE A N 1
ATOM 780 C CA . ILE A 1 104 ? -2.961 2.925 -10.747 1.00 95.44 104 ILE A CA 1
ATOM 781 C C . ILE A 1 104 ? -2.752 1.477 -11.183 1.00 95.44 104 ILE A C 1
ATOM 783 O O . ILE A 1 104 ? -2.206 1.265 -12.256 1.00 95.44 104 ILE A O 1
ATOM 787 N N . ALA A 1 105 ? -3.222 0.486 -10.420 1.00 93.94 105 ALA A N 1
ATOM 788 C CA . ALA A 1 105 ? -3.143 -0.915 -10.829 1.00 93.94 105 ALA A CA 1
ATOM 789 C C . ALA A 1 105 ? -3.860 -1.155 -12.174 1.00 93.94 105 ALA A C 1
ATOM 791 O O . ALA A 1 105 ? -3.242 -1.677 -13.096 1.00 93.94 105 ALA A O 1
ATOM 792 N N . ASP A 1 106 ? -5.108 -0.701 -12.336 1.00 92.25 106 ASP A N 1
ATOM 793 C CA . ASP A 1 106 ? -5.838 -0.758 -13.620 1.00 92.25 106 ASP A CA 1
ATOM 794 C C . ASP A 1 106 ? -5.113 0.019 -14.740 1.00 92.25 106 ASP A C 1
ATOM 796 O O . ASP A 1 106 ? -5.000 -0.417 -15.890 1.00 92.25 106 ASP A O 1
ATOM 800 N N . GLY A 1 107 ? -4.544 1.171 -14.390 1.00 92.62 107 GLY A N 1
ATOM 801 C CA . GLY A 1 107 ? -3.721 1.968 -15.287 1.00 92.62 107 GLY A CA 1
ATOM 802 C C . GLY A 1 107 ? -2.474 1.238 -15.786 1.00 92.62 107 GLY A C 1
ATOM 803 O O . GLY A 1 107 ? -2.171 1.311 -16.973 1.00 92.62 107 GLY A O 1
ATOM 804 N N . VAL A 1 108 ? -1.773 0.504 -14.919 1.00 91.12 108 VAL A N 1
ATOM 805 C CA . VAL A 1 108 ? -0.597 -0.300 -15.288 1.00 91.12 108 VAL A CA 1
ATOM 806 C C . VAL A 1 108 ? -1.004 -1.417 -16.244 1.00 91.12 108 VAL A C 1
ATOM 808 O O . VAL A 1 108 ? -0.368 -1.595 -17.280 1.00 91.12 108 VAL A O 1
ATOM 811 N N . LEU A 1 109 ? -2.119 -2.098 -15.963 1.00 88.81 109 LEU A N 1
ATOM 812 C CA . LEU A 1 109 ? -2.658 -3.154 -16.824 1.00 88.81 109 LEU A CA 1
ATOM 813 C C . LEU A 1 109 ? -3.028 -2.655 -18.229 1.00 88.81 109 LEU A C 1
ATOM 815 O O . LEU A 1 109 ? -2.915 -3.400 -19.199 1.00 88.81 109 LEU A O 1
ATOM 819 N N . SER A 1 110 ? -3.474 -1.402 -18.337 1.00 87.81 110 SER A N 1
ATOM 820 C CA . SER A 1 110 ? -3.850 -0.762 -19.604 1.00 87.81 110 SER A CA 1
ATOM 821 C C . SER A 1 110 ? -2.739 0.091 -20.232 1.00 87.81 110 SER A C 1
ATOM 823 O O . SER A 1 110 ? -2.986 0.769 -21.231 1.00 87.81 110 SER A O 1
ATOM 825 N N . GLY A 1 111 ? -1.528 0.088 -19.660 1.00 87.75 111 GLY A N 1
ATOM 826 C CA . GLY A 1 111 ? -0.378 0.860 -20.146 1.00 87.75 111 GLY A CA 1
ATOM 827 C C . GLY A 1 111 ? -0.484 2.382 -19.960 1.00 87.75 111 GLY A C 1
ATOM 828 O O . GLY A 1 111 ? 0.288 3.126 -20.558 1.00 87.75 111 GLY A O 1
ATOM 829 N N . LYS A 1 112 ? -1.439 2.862 -19.156 1.00 92.50 112 LYS A N 1
ATOM 830 C CA . LYS A 1 112 ? -1.654 4.288 -18.843 1.00 92.50 112 LYS A CA 1
ATOM 831 C C . LYS A 1 112 ? -0.830 4.779 -17.655 1.00 92.50 112 LYS A C 1
ATOM 833 O O . LYS A 1 112 ? -0.630 5.984 -17.526 1.00 92.50 112 LYS A O 1
ATOM 838 N N . ASN A 1 113 ? -0.404 3.863 -16.792 1.00 94.81 113 ASN A N 1
ATOM 839 C CA . ASN A 1 113 ? 0.400 4.144 -15.609 1.00 94.81 113 ASN A CA 1
ATOM 840 C C . ASN A 1 113 ? 1.659 3.277 -15.592 1.00 94.81 113 ASN A C 1
ATOM 842 O O . ASN A 1 113 ? 1.720 2.235 -16.248 1.00 94.81 113 ASN A O 1
ATOM 846 N N . THR A 1 114 ? 2.667 3.717 -14.843 1.00 92.50 114 THR A N 1
ATOM 847 C CA . THR A 1 114 ? 3.949 3.021 -14.729 1.00 92.50 114 THR A CA 1
ATOM 848 C C . THR A 1 114 ? 4.025 2.145 -13.482 1.00 92.50 114 THR A C 1
ATOM 850 O O . THR A 1 114 ? 3.311 2.323 -12.492 1.00 92.50 114 THR A O 1
ATOM 853 N N . ASN A 1 115 ? 4.947 1.189 -13.521 1.00 91.75 115 ASN A N 1
ATOM 854 C CA . ASN A 1 115 ? 5.256 0.313 -12.397 1.00 91.75 115 ASN A CA 1
ATOM 855 C C . ASN A 1 115 ? 5.750 1.105 -11.168 1.00 91.75 115 ASN A C 1
ATOM 857 O O . ASN A 1 115 ? 5.427 0.775 -10.028 1.00 91.75 115 ASN A O 1
ATOM 861 N N . GLU A 1 116 ? 6.481 2.196 -11.380 1.00 93.88 116 GLU A N 1
ATOM 862 C CA . GLU A 1 116 ? 6.952 3.086 -10.321 1.00 93.88 116 GLU A CA 1
ATOM 863 C C . GLU A 1 116 ? 5.793 3.810 -9.623 1.00 93.88 116 GLU A C 1
ATOM 865 O O . GLU A 1 116 ? 5.804 3.939 -8.397 1.00 93.88 116 GLU A O 1
ATOM 870 N N . GLU A 1 117 ? 4.760 4.229 -10.363 1.00 95.81 117 GLU A N 1
ATOM 871 C CA . GLU A 1 117 ? 3.552 4.813 -9.763 1.00 95.81 117 GLU A CA 1
ATOM 872 C C . GLU A 1 117 ? 2.856 3.809 -8.836 1.00 95.81 117 GLU A C 1
ATOM 874 O O . GLU A 1 117 ? 2.404 4.173 -7.747 1.00 95.81 117 GLU A O 1
ATOM 879 N N . LEU A 1 118 ? 2.830 2.528 -9.220 1.00 95.44 118 LEU A N 1
ATOM 880 C CA . LEU A 1 118 ? 2.259 1.454 -8.407 1.00 95.44 118 LEU A CA 1
ATOM 881 C C . LEU A 1 118 ? 3.046 1.236 -7.104 1.00 95.44 118 LEU A C 1
ATOM 883 O O . LEU A 1 118 ? 2.445 1.046 -6.042 1.00 95.44 118 LEU A O 1
ATOM 887 N N . ILE A 1 119 ? 4.379 1.330 -7.156 1.00 95.94 119 ILE A N 1
ATOM 888 C CA . ILE A 1 119 ? 5.243 1.281 -5.965 1.00 95.94 119 ILE A CA 1
ATOM 889 C C . ILE A 1 119 ? 4.917 2.438 -5.014 1.00 95.94 119 ILE A C 1
ATOM 891 O O . ILE A 1 119 ? 4.761 2.229 -3.808 1.00 95.94 119 ILE A O 1
ATOM 895 N N . VAL A 1 120 ? 4.792 3.661 -5.538 1.00 96.56 120 VAL A N 1
ATOM 896 C CA . VAL A 1 120 ? 4.485 4.847 -4.724 1.00 96.56 120 VAL A CA 1
ATOM 897 C C . VAL A 1 120 ? 3.104 4.725 -4.077 1.00 96.56 120 VAL A C 1
ATOM 899 O O . VAL A 1 120 ? 2.982 4.923 -2.868 1.00 96.56 120 VAL A O 1
ATOM 902 N N . ALA A 1 121 ? 2.086 4.319 -4.837 1.00 97.50 121 ALA A N 1
ATOM 903 C CA . ALA A 1 121 ? 0.732 4.128 -4.319 1.00 97.50 121 ALA A CA 1
ATOM 904 C C . ALA A 1 121 ? 0.674 3.071 -3.203 1.00 97.50 121 ALA A C 1
ATOM 906 O O . ALA A 1 121 ? -0.006 3.250 -2.192 1.00 97.50 121 ALA A O 1
ATOM 907 N N . SER A 1 122 ? 1.435 1.984 -3.349 1.00 97.44 122 SER A N 1
ATOM 908 C CA . SER A 1 122 ? 1.534 0.933 -2.334 1.00 97.44 122 SER A CA 1
ATOM 909 C C . SER A 1 122 ? 2.178 1.419 -1.031 1.00 97.44 122 SER A C 1
ATOM 911 O O . SER A 1 122 ? 1.717 1.073 0.062 1.00 97.44 122 SER A O 1
ATOM 913 N N . ASN A 1 123 ? 3.211 2.260 -1.128 1.00 97.00 123 ASN A N 1
ATOM 914 C CA . ASN A 1 123 ? 3.851 2.862 0.042 1.00 97.00 123 ASN A CA 1
ATOM 915 C C . ASN A 1 123 ? 2.912 3.831 0.774 1.00 97.00 123 ASN A C 1
ATOM 917 O O . ASN A 1 123 ? 2.888 3.834 2.004 1.00 97.00 123 ASN A O 1
ATOM 921 N N . GLU A 1 124 ? 2.095 4.589 0.042 1.00 97.25 124 GLU A N 1
ATOM 922 C CA . GLU A 1 124 ? 1.103 5.500 0.626 1.00 97.25 124 GLU A CA 1
ATOM 923 C C . GLU A 1 124 ? 0.011 4.747 1.409 1.00 97.25 124 GLU A C 1
ATOM 925 O O . GLU A 1 124 ? -0.397 5.146 2.505 1.00 97.25 124 GLU A O 1
ATOM 930 N N . VAL A 1 125 ? -0.418 3.584 0.912 1.00 97.88 125 VAL A N 1
ATOM 931 C CA . VAL A 1 125 ? -1.311 2.675 1.652 1.00 97.88 125 VAL A CA 1
ATOM 932 C C . VAL A 1 125 ? -0.662 2.194 2.958 1.00 97.88 125 VAL A C 1
ATOM 934 O O . VAL A 1 125 ? -1.293 2.198 4.021 1.00 97.88 125 VAL A O 1
ATOM 937 N N . ALA A 1 126 ? 0.615 1.807 2.924 1.00 97.88 126 ALA A N 1
ATOM 938 C CA . ALA A 1 126 ? 1.325 1.389 4.132 1.00 97.88 126 ALA A CA 1
ATOM 939 C C . ALA A 1 126 ? 1.475 2.543 5.146 1.00 97.88 126 ALA A C 1
ATOM 941 O O . ALA A 1 126 ? 1.311 2.327 6.348 1.00 97.88 126 ALA A O 1
ATOM 942 N N . ALA A 1 127 ? 1.741 3.765 4.676 1.00 97.19 127 ALA A N 1
ATOM 943 C CA . ALA A 1 127 ? 1.867 4.952 5.520 1.00 97.19 127 ALA A CA 1
ATOM 944 C C . ALA A 1 127 ? 0.532 5.341 6.180 1.00 97.19 127 ALA A C 1
ATOM 946 O O . ALA A 1 127 ? 0.454 5.443 7.405 1.00 97.19 127 ALA A O 1
ATOM 947 N N . SER A 1 128 ? -0.537 5.469 5.391 1.00 97.06 128 SER A N 1
ATOM 948 C CA . SER A 1 128 ? -1.881 5.821 5.882 1.00 97.06 128 SER A CA 1
ATOM 949 C C . SER A 1 128 ? -2.439 4.793 6.878 1.00 97.06 128 SER A C 1
ATOM 951 O O . SER A 1 128 ? -3.050 5.152 7.888 1.00 97.06 128 SER A O 1
ATOM 953 N N . THR A 1 129 ? -2.170 3.500 6.671 1.00 97.62 129 THR A N 1
ATOM 954 C CA . THR A 1 129 ? -2.551 2.464 7.646 1.00 97.62 129 THR A CA 1
ATOM 955 C C . THR A 1 129 ? -1.734 2.520 8.935 1.00 97.62 129 THR A C 1
ATOM 957 O O . THR A 1 129 ? -2.302 2.314 10.008 1.00 97.62 129 THR A O 1
ATOM 960 N N . ALA A 1 130 ? -0.440 2.846 8.873 1.00 97.56 130 ALA A N 1
ATOM 961 C CA . ALA A 1 130 ? 0.377 3.074 10.065 1.00 97.56 130 ALA A CA 1
ATOM 962 C C . ALA A 1 130 ? -0.086 4.312 10.854 1.00 97.56 130 ALA A C 1
ATOM 964 O O . ALA A 1 130 ? -0.121 4.273 12.086 1.00 97.56 130 ALA A O 1
ATOM 965 N N . GLN A 1 131 ? -0.513 5.375 10.163 1.00 96.25 131 GLN A N 1
ATOM 966 C CA . GLN A 1 131 ? -1.108 6.555 10.794 1.00 96.25 131 GLN A CA 1
ATOM 967 C C . GLN A 1 131 ? -2.347 6.176 11.616 1.00 96.25 131 GLN A C 1
ATOM 969 O O . GLN A 1 131 ? -2.435 6.563 12.778 1.00 96.25 131 GLN A O 1
ATOM 974 N N . LEU A 1 132 ? -3.252 5.346 11.076 1.00 97.19 132 LEU A N 1
ATOM 975 C CA . LEU A 1 132 ? -4.435 4.886 11.817 1.00 97.19 132 LEU A CA 1
ATOM 976 C C . LEU A 1 132 ? -4.065 4.134 13.101 1.00 97.19 132 LEU A C 1
ATOM 978 O O . LEU A 1 132 ? -4.699 4.340 14.137 1.00 97.19 132 LEU A O 1
ATOM 982 N N . VAL A 1 133 ? -3.043 3.275 13.049 1.00 97.38 133 VAL A N 1
ATOM 983 C CA . VAL A 1 133 ? -2.555 2.554 14.235 1.00 97.38 133 VAL A CA 1
ATOM 984 C C . VAL A 1 133 ? -2.040 3.524 15.291 1.00 97.38 133 VAL A C 1
ATOM 986 O O . VAL A 1 133 ? -2.402 3.392 16.463 1.00 97.38 133 VAL A O 1
ATOM 989 N N . SER A 1 134 ? -1.235 4.504 14.881 1.00 96.06 134 SER A N 1
ATOM 990 C CA . SER A 1 134 ? -0.708 5.541 15.771 1.00 96.06 134 SER A CA 1
ATOM 991 C C . SER A 1 134 ? -1.832 6.367 16.397 1.00 96.06 134 SER A C 1
ATOM 993 O O . SER A 1 134 ? -1.848 6.532 17.615 1.00 96.06 134 SER A O 1
ATOM 995 N N . SER A 1 135 ? -2.819 6.805 15.607 1.00 94.88 135 SER A N 1
ATOM 996 C CA . SER A 1 135 ? -3.992 7.538 16.102 1.00 94.88 135 SER A CA 1
ATOM 997 C C . SER A 1 135 ? -4.824 6.705 17.084 1.00 94.88 135 SER A C 1
ATOM 999 O O . SER A 1 135 ? -5.235 7.214 18.126 1.00 94.88 135 SER A O 1
ATOM 1001 N N . SER A 1 136 ? -5.037 5.414 16.808 1.00 94.69 136 SER A N 1
ATOM 1002 C CA . SER A 1 136 ? -5.760 4.502 17.709 1.00 94.69 136 SER A CA 1
ATOM 1003 C C . SER A 1 136 ? -5.043 4.337 19.052 1.00 94.69 136 SER A C 1
ATOM 1005 O O . SER A 1 136 ? -5.667 4.434 20.112 1.00 94.69 136 SER A O 1
ATOM 1007 N N . ARG A 1 137 ? -3.711 4.191 19.020 1.00 95.75 137 ARG A N 1
ATOM 1008 C CA . ARG A 1 137 ? -2.879 3.939 20.203 1.00 95.75 137 ARG A CA 1
ATOM 1009 C C . ARG A 1 137 ? -2.994 5.028 21.274 1.00 95.75 137 ARG A C 1
ATOM 1011 O O . ARG A 1 137 ? -2.926 4.699 22.453 1.00 95.75 137 ARG A O 1
ATOM 1018 N N . VAL A 1 138 ? -3.222 6.290 20.895 1.00 94.94 138 VAL A N 1
ATOM 1019 C CA . VAL A 1 138 ? -3.280 7.455 21.811 1.00 94.94 138 VAL A CA 1
ATOM 1020 C C . VAL A 1 138 ? -4.233 7.254 22.997 1.00 94.94 138 VAL A C 1
ATOM 1022 O O . VAL A 1 138 ? -3.980 7.770 24.085 1.00 94.94 138 VAL A O 1
ATOM 1025 N N . LYS A 1 139 ? -5.337 6.522 22.803 1.00 94.44 139 LYS A N 1
ATOM 1026 C CA . LYS A 1 139 ? -6.333 6.247 23.856 1.00 94.44 139 LYS A CA 1
ATOM 1027 C C . LYS A 1 139 ? -6.439 4.767 24.223 1.00 94.44 139 LYS A C 1
ATOM 1029 O O . LYS A 1 139 ? -7.298 4.408 25.026 1.00 94.44 139 LYS A O 1
ATOM 1034 N N . SER A 1 140 ? -5.575 3.923 23.661 1.00 92.00 140 SER A N 1
ATOM 1035 C CA . SER A 1 140 ? -5.510 2.505 24.003 1.00 92.00 140 SER A CA 1
ATOM 1036 C C . SER A 1 140 ? -5.022 2.308 25.436 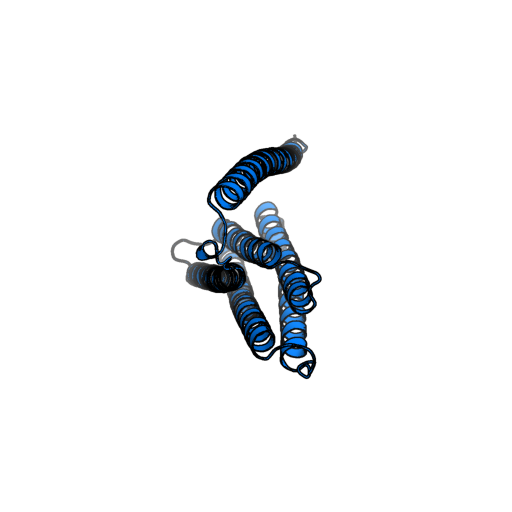1.00 92.00 140 SER A C 1
ATOM 1038 O O . SER A 1 140 ? -4.165 3.041 25.929 1.00 92.00 140 SER A O 1
ATOM 1040 N N . GLN A 1 141 ? -5.532 1.273 26.098 1.00 90.88 141 GLN A N 1
ATOM 1041 C CA . GLN A 1 141 ? -5.020 0.840 27.395 1.00 90.88 141 GLN A CA 1
ATOM 1042 C C . GLN A 1 141 ? -3.711 0.057 27.239 1.00 90.88 141 GLN A C 1
ATOM 1044 O O . GLN A 1 141 ? -3.421 -0.503 26.176 1.00 90.88 141 GLN A O 1
ATOM 1049 N N . TYR A 1 142 ? -2.929 0.003 28.319 1.00 88.75 142 TYR A N 1
ATOM 1050 C CA . TYR A 1 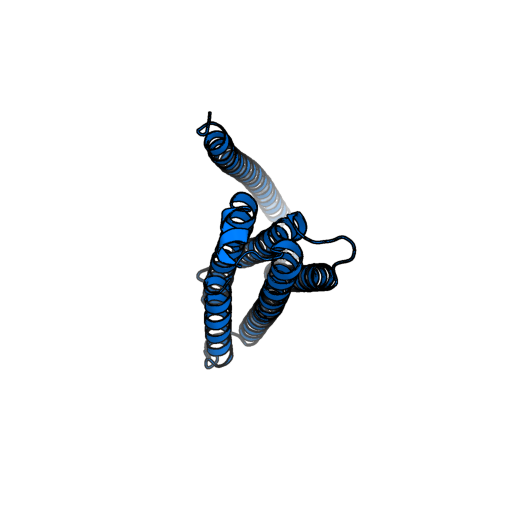142 ? -1.762 -0.870 28.397 1.00 88.75 142 TYR A CA 1
ATOM 1051 C C . TYR A 1 142 ? -2.207 -2.335 28.269 1.00 88.75 142 TYR A C 1
ATOM 1053 O O . TYR A 1 142 ? -3.166 -2.742 28.920 1.00 88.75 142 TYR A O 1
ATOM 1061 N N . MET A 1 143 ? -1.520 -3.110 27.422 1.00 89.62 143 MET A N 1
ATOM 1062 C CA . MET A 1 143 ? -1.856 -4.511 27.108 1.00 89.62 143 MET A CA 1
ATOM 1063 C C . MET A 1 143 ? -3.256 -4.716 26.493 1.00 89.62 143 MET A C 1
ATOM 1065 O O . MET A 1 143 ? -3.866 -5.773 26.664 1.00 89.62 143 MET A O 1
ATOM 1069 N N . SER A 1 144 ? -3.775 -3.722 25.761 1.00 94.56 144 SER A N 1
ATOM 1070 C CA . SER A 1 144 ? -5.020 -3.866 24.998 1.00 94.56 144 SER A CA 1
ATOM 1071 C C . SER A 1 144 ? -4.878 -4.914 23.892 1.00 94.56 144 SER A C 1
ATOM 1073 O O . SER A 1 144 ? -4.093 -4.767 22.951 1.00 94.56 144 SER A O 1
ATOM 1075 N N . LYS A 1 145 ? -5.702 -5.964 23.964 1.00 96.31 145 LYS A N 1
ATOM 1076 C CA . LYS A 1 145 ? -5.671 -7.044 22.975 1.00 96.31 145 LYS A CA 1
ATOM 1077 C C . LYS A 1 145 ? -6.170 -6.589 21.604 1.00 96.31 145 LYS A C 1
ATOM 1079 O O . LYS A 1 145 ? -5.677 -7.071 20.583 1.00 96.31 145 LYS A O 1
ATOM 1084 N N . THR A 1 146 ? -7.146 -5.683 21.557 1.00 97.00 146 THR A N 1
ATOM 1085 C CA . THR A 1 146 ? -7.654 -5.145 20.287 1.00 97.00 146 THR A CA 1
ATOM 1086 C C . THR A 1 146 ? -6.635 -4.232 19.612 1.00 97.00 146 THR A C 1
ATOM 1088 O O . THR A 1 146 ? -6.485 -4.310 18.392 1.00 97.00 146 THR A O 1
ATOM 1091 N N . GLN A 1 147 ? -5.870 -3.451 20.381 1.00 96.81 147 GLN A N 1
ATOM 1092 C CA . GLN A 1 147 ? -4.745 -2.678 19.853 1.00 96.81 147 GLN A CA 1
ATOM 1093 C C . GLN A 1 147 ? -3.630 -3.592 19.320 1.00 96.81 147 GLN A C 1
ATOM 1095 O O . GLN A 1 147 ? -3.168 -3.384 18.200 1.00 96.81 147 GLN A O 1
ATOM 1100 N N . ASP A 1 148 ? -3.250 -4.651 20.044 1.00 97.38 148 ASP A N 1
ATOM 1101 C CA . ASP A 1 148 ? -2.267 -5.633 19.553 1.00 97.38 148 ASP A CA 1
ATOM 1102 C C . ASP A 1 148 ? -2.708 -6.274 18.226 1.00 97.38 148 ASP A C 1
ATOM 1104 O O . ASP A 1 148 ? -1.914 -6.461 17.296 1.00 97.38 148 ASP A O 1
ATOM 1108 N N . ASN A 1 149 ? -3.998 -6.604 18.116 1.00 97.81 149 ASN A N 1
ATOM 1109 C CA . ASN A 1 149 ? -4.575 -7.157 16.895 1.00 97.81 149 ASN A CA 1
ATOM 1110 C C . ASN A 1 149 ? -4.546 -6.139 15.742 1.00 97.81 149 ASN A C 1
ATOM 1112 O O . ASN A 1 149 ? -4.227 -6.517 14.612 1.00 97.81 149 ASN A O 1
ATOM 1116 N N . LEU A 1 150 ? -4.830 -4.861 16.013 1.00 98.00 150 LEU A N 1
ATOM 1117 C CA . LEU A 1 150 ? -4.725 -3.775 15.034 1.00 98.00 150 LEU A CA 1
ATOM 1118 C C . LEU A 1 150 ? -3.282 -3.607 14.531 1.00 98.00 150 LEU A C 1
ATOM 1120 O O . LEU A 1 150 ? -3.048 -3.513 13.325 1.00 98.00 150 LEU A O 1
ATOM 1124 N N . GLU A 1 151 ? -2.300 -3.650 15.427 1.00 97.50 151 GLU A N 1
ATOM 1125 C CA . GLU A 1 151 ? -0.880 -3.589 15.066 1.00 97.50 151 GLU A CA 1
ATOM 1126 C C . GLU A 1 151 ? -0.447 -4.792 14.225 1.00 97.50 151 GLU A C 1
ATOM 1128 O O . GLU A 1 151 ? 0.281 -4.644 13.240 1.00 97.50 151 GLU A O 1
ATOM 1133 N N . SER A 1 152 ? -0.928 -5.988 14.570 1.00 98.00 152 SER A N 1
ATOM 1134 C CA . SER A 1 152 ? -0.706 -7.194 13.769 1.00 98.00 152 SER A CA 1
ATOM 1135 C C . SER A 1 152 ? -1.308 -7.064 12.367 1.00 98.00 152 SER A C 1
ATOM 1137 O O . SER A 1 152 ? -0.651 -7.396 11.378 1.00 98.00 152 SER A O 1
ATOM 1139 N N . ALA A 1 153 ? -2.526 -6.527 12.251 1.00 97.94 153 ALA A N 1
ATOM 1140 C CA . ALA A 1 153 ? -3.166 -6.286 10.962 1.00 97.94 153 ALA A CA 1
ATOM 1141 C C . ALA A 1 153 ? -2.387 -5.262 10.115 1.00 97.94 153 ALA A C 1
ATOM 1143 O O . ALA A 1 153 ? -2.169 -5.492 8.927 1.00 97.94 153 ALA A O 1
ATOM 1144 N N . SER A 1 154 ? -1.872 -4.188 10.720 1.00 97.94 154 SER A N 1
ATOM 1145 C CA . SER A 1 154 ? -1.036 -3.201 10.017 1.00 97.94 154 SER A CA 1
ATOM 1146 C C . SER A 1 154 ? 0.281 -3.791 9.523 1.00 97.94 154 SER A C 1
ATOM 1148 O O . SER A 1 154 ? 0.684 -3.543 8.386 1.00 97.94 154 SER A O 1
ATOM 1150 N N . LYS A 1 155 ? 0.916 -4.665 10.313 1.00 98.12 155 LYS A N 1
ATOM 1151 C CA . LYS A 1 155 ? 2.102 -5.412 9.864 1.00 98.12 155 LYS A CA 1
ATOM 1152 C C . LYS A 1 155 ? 1.802 -6.280 8.639 1.00 98.12 155 LYS A C 1
ATOM 1154 O O . LYS A 1 155 ? 2.643 -6.360 7.747 1.00 98.12 155 LYS A O 1
ATOM 1159 N N . LYS A 1 156 ? 0.613 -6.890 8.562 1.00 98.31 156 LYS A N 1
ATOM 1160 C CA . LYS A 1 156 ? 0.182 -7.656 7.379 1.00 98.31 156 LYS A CA 1
ATOM 1161 C C . LYS A 1 156 ? -0.008 -6.763 6.153 1.00 98.31 156 LYS A C 1
ATOM 1163 O O . LYS A 1 156 ? 0.431 -7.154 5.077 1.00 98.31 156 LYS A O 1
ATOM 1168 N N . VAL A 1 157 ? -0.585 -5.567 6.311 1.00 98.31 157 VAL A N 1
ATOM 1169 C CA . VAL A 1 157 ? -0.675 -4.582 5.215 1.00 98.31 157 VAL A CA 1
ATOM 1170 C C . VAL A 1 157 ? 0.722 -4.208 4.721 1.00 98.31 157 VAL A C 1
ATOM 1172 O O . VAL A 1 157 ? 0.998 -4.310 3.531 1.00 98.31 157 VAL A O 1
ATOM 1175 N N . ASN A 1 158 ? 1.633 -3.853 5.633 1.00 98.06 158 ASN A N 1
ATOM 1176 C CA . ASN A 1 158 ? 3.008 -3.494 5.281 1.00 98.06 158 ASN A CA 1
ATOM 1177 C C . ASN A 1 158 ? 3.727 -4.631 4.535 1.00 98.06 158 ASN A C 1
ATOM 1179 O O . ASN A 1 158 ? 4.410 -4.387 3.542 1.00 98.06 158 ASN A O 1
ATOM 1183 N N . LEU A 1 159 ? 3.544 -5.875 4.988 1.00 98.19 159 LEU A N 1
ATOM 1184 C CA . LEU A 1 159 ? 4.103 -7.050 4.326 1.00 98.19 159 LEU A CA 1
ATOM 1185 C C . LEU A 1 159 ? 3.549 -7.224 2.906 1.00 98.19 159 LEU A C 1
ATOM 1187 O O . LEU A 1 159 ? 4.337 -7.421 1.985 1.00 98.19 159 LEU A O 1
ATOM 1191 N N . ALA A 1 160 ? 2.232 -7.108 2.717 1.00 97.88 160 ALA A N 1
ATOM 1192 C CA . ALA A 1 160 ? 1.605 -7.212 1.400 1.00 97.88 160 ALA A CA 1
ATOM 1193 C C . ALA A 1 160 ? 2.095 -6.108 0.443 1.00 97.88 160 ALA A C 1
ATOM 1195 O O . ALA A 1 160 ? 2.433 -6.394 -0.704 1.00 97.88 160 ALA A O 1
ATOM 1196 N N . CYS A 1 161 ? 2.235 -4.868 0.928 1.00 97.88 161 CYS A N 1
ATOM 1197 C CA . CYS A 1 161 ? 2.819 -3.774 0.149 1.00 97.88 161 CYS A CA 1
ATOM 1198 C C . CYS A 1 161 ? 4.271 -4.072 -0.256 1.00 97.88 161 CYS A C 1
ATOM 1200 O O . CYS A 1 161 ? 4.634 -3.932 -1.420 1.00 97.88 161 CYS A O 1
ATOM 1202 N N . LYS A 1 162 ? 5.105 -4.557 0.673 1.00 97.25 162 LYS A N 1
ATOM 1203 C CA . LYS A 1 162 ? 6.494 -4.942 0.364 1.00 97.25 162 LYS A CA 1
ATOM 1204 C C . LYS A 1 162 ? 6.579 -6.065 -0.663 1.00 97.25 162 LYS A C 1
ATOM 1206 O O . LYS A 1 162 ? 7.462 -6.032 -1.514 1.00 97.25 162 LYS A O 1
ATOM 1211 N N . GLN A 1 163 ? 5.680 -7.043 -0.588 1.00 96.50 163 GLN A N 1
ATOM 1212 C CA . GLN A 1 163 ? 5.607 -8.131 -1.561 1.00 96.50 163 GLN A CA 1
ATOM 1213 C C . GLN A 1 163 ? 5.245 -7.611 -2.954 1.00 96.50 163 GLN A C 1
ATOM 1215 O O . GLN A 1 163 ? 5.915 -7.983 -3.915 1.00 96.50 163 GLN A O 1
ATOM 1220 N N . LEU A 1 164 ? 4.264 -6.706 -3.059 1.00 95.06 164 LEU A N 1
ATOM 1221 C CA . LEU A 1 164 ? 3.936 -6.039 -4.321 1.00 95.06 164 LEU A CA 1
ATOM 1222 C C . LEU A 1 164 ? 5.155 -5.292 -4.876 1.00 95.06 164 LEU A C 1
ATOM 1224 O O . LEU A 1 164 ? 5.515 -5.501 -6.026 1.00 95.06 164 LEU A O 1
ATOM 1228 N N . VAL A 1 165 ? 5.822 -4.466 -4.067 1.00 95.25 165 VAL A N 1
ATOM 1229 C CA . VAL A 1 165 ? 6.995 -3.691 -4.509 1.00 95.25 165 VAL A CA 1
ATOM 1230 C C . VAL A 1 165 ? 8.132 -4.604 -4.971 1.00 95.25 165 VAL A C 1
ATOM 1232 O O . VAL A 1 165 ? 8.731 -4.353 -6.012 1.00 95.25 165 VAL A O 1
ATOM 1235 N N . ALA A 1 166 ? 8.414 -5.681 -4.234 1.00 94.25 166 ALA A N 1
ATOM 1236 C CA . ALA A 1 166 ? 9.416 -6.663 -4.638 1.00 94.25 166 ALA A CA 1
ATOM 1237 C C . ALA 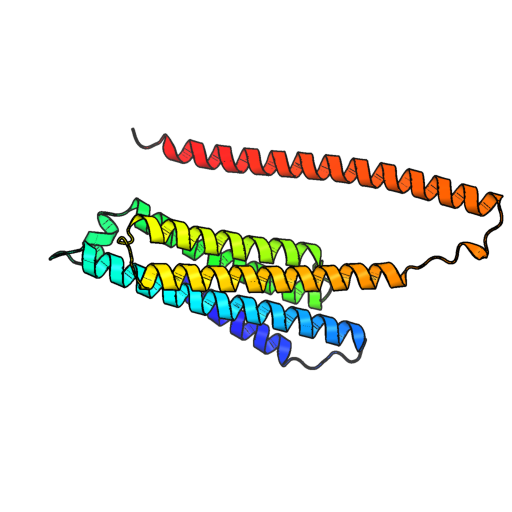A 1 166 ? 9.070 -7.293 -5.994 1.00 94.25 166 ALA A C 1
ATOM 1239 O O . ALA A 1 166 ? 9.941 -7.392 -6.855 1.00 94.25 166 ALA A O 1
ATOM 1240 N N . LYS A 1 167 ? 7.795 -7.646 -6.207 1.00 91.38 167 LYS A N 1
ATOM 1241 C CA . LYS A 1 167 ? 7.324 -8.165 -7.492 1.00 91.38 167 LYS A CA 1
ATOM 1242 C C . LYS A 1 167 ? 7.435 -7.143 -8.608 1.00 91.38 167 LYS A C 1
ATOM 1244 O O . LYS A 1 167 ? 7.962 -7.464 -9.659 1.00 91.38 167 LYS A O 1
ATOM 1249 N N . VAL A 1 168 ? 7.017 -5.906 -8.384 1.00 90.31 168 VAL A N 1
ATOM 1250 C CA . VAL A 1 168 ? 7.123 -4.855 -9.398 1.00 90.31 168 VAL A CA 1
ATOM 1251 C C . VAL A 1 168 ? 8.584 -4.575 -9.773 1.00 90.31 168 VAL A C 1
ATOM 1253 O O . VAL A 1 168 ? 8.885 -4.419 -10.952 1.00 90.31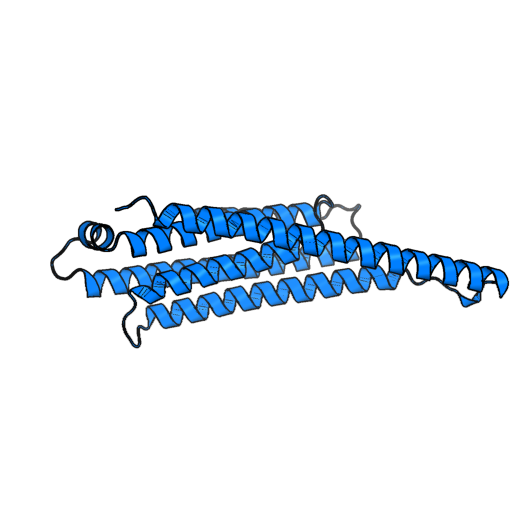 168 VAL A O 1
ATOM 1256 N N . ASN A 1 169 ? 9.511 -4.593 -8.814 1.00 90.69 169 ASN A N 1
ATOM 1257 C CA . ASN A 1 169 ? 10.940 -4.445 -9.104 1.00 90.69 169 ASN A CA 1
ATOM 1258 C C . ASN A 1 169 ? 11.498 -5.613 -9.930 1.00 90.69 169 ASN A C 1
ATOM 1260 O O . ASN A 1 169 ? 12.243 -5.372 -10.873 1.00 90.69 169 ASN A O 1
ATOM 1264 N N . GLU A 1 170 ? 11.109 -6.855 -9.621 1.00 89.69 170 GLU A N 1
ATOM 1265 C CA . GLU A 1 170 ? 11.462 -8.041 -10.421 1.00 89.69 170 GLU A CA 1
ATOM 1266 C C . GLU A 1 170 ? 11.012 -7.869 -11.885 1.00 89.69 170 GLU A C 1
ATOM 1268 O O . GLU A 1 170 ? 11.772 -8.129 -12.814 1.00 89.69 170 GLU A O 1
ATOM 1273 N N . LEU A 1 171 ? 9.807 -7.331 -12.097 1.00 82.69 171 LEU A N 1
ATOM 1274 C CA . LEU A 1 171 ? 9.270 -7.051 -13.432 1.00 82.69 171 LEU A CA 1
ATOM 1275 C C . LEU A 1 171 ? 10.045 -5.958 -14.176 1.00 82.69 171 LEU A C 1
ATOM 1277 O O . LEU A 1 171 ? 10.303 -6.095 -15.372 1.00 82.69 171 LEU A O 1
ATOM 1281 N N . ILE A 1 172 ? 10.411 -4.876 -13.482 1.00 83.12 172 ILE A N 1
ATOM 1282 C CA . ILE A 1 172 ? 11.219 -3.792 -14.055 1.00 83.12 172 ILE A CA 1
ATOM 1283 C C . ILE A 1 172 ? 12.594 -4.330 -14.478 1.00 83.12 172 ILE A C 1
ATOM 1285 O O . ILE A 1 172 ? 13.041 -4.050 -15.589 1.00 83.12 172 ILE A O 1
ATOM 1289 N N . SER A 1 173 ? 13.242 -5.134 -13.629 1.00 84.88 173 SER A N 1
ATOM 1290 C CA . SER A 1 173 ? 14.541 -5.745 -13.927 1.00 84.88 173 SER A CA 1
ATOM 1291 C C . SER A 1 173 ? 14.485 -6.660 -15.150 1.00 84.88 173 SER A C 1
ATOM 1293 O O . SER A 1 173 ? 15.255 -6.453 -16.086 1.00 84.88 173 SER A O 1
ATOM 1295 N N . ASN A 1 174 ? 13.525 -7.588 -15.206 1.00 78.75 174 ASN A N 1
ATOM 1296 C CA . ASN A 1 174 ? 13.390 -8.521 -16.331 1.00 78.75 174 ASN A CA 1
ATOM 1297 C C . ASN A 1 174 ? 13.144 -7.796 -17.665 1.00 78.75 174 ASN A C 1
ATOM 1299 O O . ASN A 1 174 ? 13.625 -8.223 -18.713 1.00 78.75 174 ASN A O 1
ATOM 1303 N N . LYS A 1 175 ? 12.412 -6.673 -17.644 1.00 72.75 175 LYS A N 1
ATOM 1304 C CA . LYS A 1 175 ? 12.173 -5.861 -18.845 1.00 72.75 175 LYS A CA 1
ATOM 1305 C C . LYS A 1 175 ? 13.452 -5.195 -19.365 1.00 72.75 175 LYS A C 1
ATOM 1307 O O . LYS A 1 175 ? 13.605 -5.056 -20.575 1.00 72.75 175 LYS A O 1
ATOM 1312 N N . ASN A 1 176 ? 14.356 -4.802 -18.470 1.00 70.69 176 ASN A N 1
ATOM 1313 C CA . ASN A 1 176 ? 15.630 -4.183 -18.836 1.00 70.69 176 ASN A CA 1
ATOM 1314 C C . ASN A 1 176 ? 16.650 -5.209 -19.357 1.00 70.69 176 ASN A C 1
ATOM 1316 O O . ASN A 1 176 ? 17.417 -4.886 -20.257 1.00 70.69 176 ASN A O 1
ATOM 1320 N N . GLU A 1 177 ? 16.638 -6.444 -18.845 1.00 63.91 177 GLU A N 1
ATOM 1321 C CA . GLU A 1 177 ? 17.516 -7.529 -19.322 1.00 63.91 177 GLU A CA 1
ATOM 1322 C C . GLU A 1 177 ? 17.225 -7.931 -20.778 1.00 63.91 177 GLU A C 1
ATOM 1324 O O . GLU A 1 177 ? 18.135 -8.268 -21.527 1.00 63.91 177 GLU A O 1
ATOM 1329 N N . LEU A 1 178 ? 15.973 -7.807 -21.229 1.00 57.47 178 LEU A N 1
ATOM 1330 C CA . LEU A 1 178 ? 15.585 -8.060 -22.623 1.00 57.47 178 LEU A CA 1
ATOM 1331 C C . LEU A 1 178 ? 16.129 -7.016 -23.621 1.00 57.47 178 LEU A C 1
ATOM 1333 O O . LEU A 1 178 ? 16.015 -7.217 -24.829 1.00 57.47 178 LEU A O 1
ATOM 1337 N N . ALA A 1 179 ? 16.718 -5.917 -23.138 1.00 60.84 179 ALA A N 1
ATOM 1338 C CA . ALA A 1 179 ? 17.349 -4.876 -23.949 1.00 60.84 179 ALA A CA 1
ATOM 1339 C C . ALA A 1 179 ? 18.880 -5.049 -24.050 1.00 60.84 179 ALA A C 1
ATOM 1341 O O . ALA A 1 179 ? 19.606 -4.065 -24.199 1.00 60.84 179 ALA A O 1
ATOM 1342 N N . GLU A 1 180 ? 19.388 -6.280 -23.941 1.00 63.72 180 GLU A N 1
ATOM 1343 C CA . GLU A 1 180 ? 20.821 -6.564 -24.043 1.00 63.72 180 GLU A CA 1
ATOM 1344 C C . GLU A 1 180 ? 21.355 -6.221 -25.447 1.00 63.72 180 GLU A C 1
ATOM 1346 O O . GLU A 1 180 ? 20.957 -6.796 -26.463 1.00 63.72 180 GLU A O 1
ATOM 1351 N N . VAL A 1 181 ? 22.259 -5.241 -25.507 1.00 68.00 181 VAL A N 1
ATOM 1352 C CA . VAL A 1 181 ? 22.912 -4.798 -26.743 1.00 68.00 181 VAL A CA 1
ATOM 1353 C C . VAL A 1 181 ? 24.165 -5.644 -26.973 1.00 68.00 181 VAL A C 1
ATOM 1355 O O . VAL A 1 181 ? 25.056 -5.699 -26.128 1.00 68.00 181 VAL A O 1
ATOM 1358 N N . ASP A 1 182 ? 24.260 -6.294 -28.134 1.00 74.25 182 ASP A N 1
ATOM 1359 C CA . ASP A 1 182 ? 25.432 -7.086 -28.520 1.00 74.25 182 ASP A CA 1
ATOM 1360 C C . ASP A 1 182 ? 26.588 -6.183 -28.988 1.00 74.25 182 ASP A C 1
ATOM 1362 O O . ASP A 1 182 ? 26.754 -5.896 -30.177 1.00 74.25 182 ASP A O 1
ATOM 1366 N N . TYR A 1 183 ? 27.410 -5.740 -28.035 1.00 74.25 183 TYR A N 1
ATOM 1367 C CA . TYR A 1 183 ? 28.586 -4.899 -28.289 1.00 74.25 183 TYR A CA 1
ATOM 1368 C C . TYR A 1 183 ? 29.734 -5.633 -29.005 1.00 74.25 183 TYR A C 1
ATOM 1370 O O . TYR A 1 183 ? 30.673 -4.989 -29.472 1.00 74.25 183 TYR A O 1
ATOM 1378 N N . SER A 1 184 ? 29.683 -6.967 -29.130 1.00 74.06 184 SER A N 1
ATOM 1379 C CA . SER A 1 184 ? 30.770 -7.762 -29.729 1.00 74.06 184 SER A CA 1
ATOM 1380 C C . SER A 1 184 ? 30.902 -7.592 -31.247 1.00 74.06 184 SER A C 1
ATOM 1382 O O . SER A 1 184 ? 31.912 -7.980 -31.836 1.00 74.06 184 SER A O 1
ATOM 1384 N N . LYS A 1 185 ? 29.894 -6.987 -31.883 1.00 75.75 185 LYS A N 1
ATOM 1385 C CA . LYS A 1 185 ? 29.828 -6.757 -33.332 1.00 75.75 185 LYS A CA 1
ATOM 1386 C C . LYS A 1 185 ? 30.302 -5.367 -33.768 1.00 75.75 185 LYS A C 1
ATOM 1388 O O . LYS A 1 185 ? 30.301 -5.094 -34.966 1.00 75.75 185 LYS A O 1
ATOM 1393 N N . LEU A 1 186 ? 30.692 -4.501 -32.832 1.00 75.88 186 LEU A N 1
ATOM 1394 C CA . LEU A 1 186 ? 31.098 -3.122 -33.117 1.00 75.88 186 LEU A CA 1
ATOM 1395 C C . LEU A 1 186 ? 32.607 -3.006 -33.382 1.00 75.88 186 LEU A C 1
ATOM 1397 O O . LEU A 1 186 ? 33.427 -3.649 -32.725 1.00 75.88 186 LEU A O 1
ATOM 1401 N N . SER A 1 187 ? 32.992 -2.133 -34.316 1.00 80.06 187 SER A N 1
ATOM 1402 C CA . SER A 1 187 ? 34.386 -1.716 -34.510 1.00 80.06 187 SER A CA 1
ATOM 1403 C C . SER A 1 187 ? 34.921 -0.969 -33.282 1.00 80.06 187 SER A C 1
ATOM 1405 O O . SER A 1 187 ? 34.164 -0.359 -32.532 1.00 80.06 187 SER A O 1
ATOM 1407 N N . ILE A 1 188 ? 36.247 -0.929 -33.098 1.00 77.75 188 ILE A N 1
ATOM 1408 C CA . ILE A 1 188 ? 36.910 -0.223 -31.981 1.00 77.75 188 ILE A CA 1
ATOM 1409 C C . ILE A 1 188 ? 36.471 1.250 -31.897 1.00 77.75 188 ILE A C 1
ATOM 1411 O O . ILE A 1 188 ? 36.260 1.776 -30.805 1.00 77.75 188 ILE A O 1
ATOM 1415 N N . HIS A 1 189 ? 36.321 1.919 -33.045 1.00 77.50 189 HIS A N 1
ATOM 1416 C CA . HIS A 1 189 ? 35.879 3.315 -33.093 1.00 77.50 189 HIS A CA 1
ATOM 1417 C C . HIS A 1 189 ? 34.390 3.472 -32.758 1.00 77.50 189 HIS A C 1
ATOM 1419 O O . HIS A 1 189 ? 34.038 4.388 -32.023 1.00 77.50 189 HIS A O 1
ATOM 1425 N N . GLU A 1 190 ? 33.539 2.563 -33.236 1.00 79.81 190 GLU A N 1
ATOM 1426 C CA . GLU A 1 190 ? 32.099 2.557 -32.939 1.00 79.81 190 GLU A CA 1
ATOM 1427 C C . GLU A 1 190 ? 31.848 2.266 -31.457 1.00 79.81 190 GLU A C 1
ATOM 1429 O O . GLU A 1 190 ? 31.042 2.938 -30.823 1.00 79.81 190 GLU A O 1
ATOM 1434 N N . ASN A 1 191 ? 32.613 1.340 -30.877 1.00 82.56 191 ASN A N 1
ATOM 1435 C CA . ASN A 1 191 ? 32.534 1.005 -29.461 1.00 82.56 191 ASN A CA 1
ATOM 1436 C C . ASN A 1 191 ? 32.887 2.214 -28.579 1.00 82.56 191 ASN A C 1
ATOM 1438 O O . ASN A 1 191 ? 32.189 2.513 -27.617 1.00 82.56 191 ASN A O 1
ATOM 1442 N N . LYS A 1 192 ? 33.920 2.980 -28.957 1.00 86.06 192 LYS A N 1
ATOM 1443 C CA . LYS A 1 192 ? 34.295 4.202 -28.235 1.00 86.06 192 LYS A CA 1
ATOM 1444 C C . LYS A 1 192 ? 33.244 5.309 -28.352 1.00 86.06 192 LYS A C 1
ATOM 1446 O O . LYS A 1 192 ? 33.026 6.037 -27.388 1.00 86.06 192 LYS A O 1
ATOM 1451 N N . THR A 1 193 ? 32.586 5.438 -29.503 1.00 85.75 193 THR A N 1
ATOM 1452 C CA . THR A 1 193 ? 31.469 6.379 -29.665 1.00 85.75 193 THR A CA 1
ATOM 1453 C C . THR A 1 193 ? 30.290 5.994 -28.776 1.00 85.75 193 THR A C 1
ATOM 1455 O O . THR A 1 193 ? 29.810 6.841 -28.029 1.00 85.75 193 THR A O 1
ATOM 1458 N N . VAL A 1 194 ? 29.883 4.722 -28.781 1.00 86.00 194 VAL A N 1
ATOM 1459 C CA . VAL A 1 194 ? 28.780 4.221 -27.943 1.00 86.00 194 VAL A CA 1
ATOM 1460 C C . VAL A 1 194 ? 29.106 4.350 -26.450 1.00 86.00 194 VAL A C 1
ATOM 1462 O O . VAL A 1 194 ? 28.254 4.761 -25.665 1.00 86.00 194 VAL A O 1
ATOM 1465 N N . GLU A 1 195 ? 30.354 4.090 -26.049 1.00 87.31 195 GLU A N 1
ATOM 1466 C CA . GLU A 1 195 ? 30.825 4.324 -24.678 1.00 87.31 195 GLU A CA 1
ATOM 1467 C C . GLU A 1 195 ? 30.671 5.800 -24.277 1.00 87.31 195 GLU A C 1
ATOM 1469 O O . GLU A 1 195 ? 30.118 6.107 -23.219 1.00 87.31 195 GLU A O 1
ATOM 1474 N N . MET A 1 196 ? 31.129 6.727 -25.127 1.00 90.19 196 MET A N 1
ATOM 1475 C CA . MET A 1 196 ? 31.007 8.164 -24.871 1.00 90.19 196 MET A CA 1
ATOM 1476 C C . MET A 1 196 ? 29.542 8.611 -24.798 1.00 90.19 196 MET A C 1
ATOM 1478 O O . MET A 1 196 ? 29.186 9.399 -23.922 1.00 90.19 196 MET A O 1
ATOM 1482 N N . GLU A 1 197 ? 28.680 8.105 -25.680 1.00 90.06 197 GLU A N 1
ATOM 1483 C CA . GLU A 1 197 ? 27.240 8.382 -25.656 1.00 90.06 197 GLU A CA 1
ATOM 1484 C C . GLU A 1 197 ? 26.591 7.886 -24.358 1.00 90.06 197 GLU A C 1
ATOM 1486 O O . GLU A 1 197 ? 25.838 8.629 -23.725 1.00 90.06 197 GLU A O 1
ATOM 1491 N N . GLN A 1 198 ? 26.947 6.683 -23.899 1.00 89.94 198 GLN A N 1
ATOM 1492 C CA . GLN A 1 198 ? 26.449 6.136 -22.640 1.00 89.94 198 GLN A CA 1
ATOM 1493 C C . GLN A 1 198 ? 26.932 6.941 -21.424 1.00 89.94 198 GLN A C 1
ATOM 1495 O O . GLN A 1 198 ? 26.157 7.161 -20.492 1.00 89.94 198 GLN A O 1
ATOM 1500 N N . GLN A 1 199 ? 28.178 7.428 -21.425 1.00 92.88 199 GLN A N 1
ATOM 1501 C CA . GLN A 1 199 ? 28.687 8.330 -20.382 1.00 92.88 199 GLN A CA 1
ATOM 1502 C C . GLN A 1 199 ? 27.921 9.660 -20.353 1.00 92.88 199 GLN A C 1
ATOM 1504 O O . GLN A 1 199 ? 27.574 10.155 -19.279 1.00 92.88 199 GLN A O 1
ATOM 1509 N N . VAL A 1 200 ? 27.614 10.231 -21.523 1.00 95.38 200 VAL A N 1
ATOM 1510 C CA . VAL A 1 200 ? 26.779 11.439 -21.621 1.00 95.38 200 VAL A CA 1
ATOM 1511 C C . VAL A 1 200 ? 25.375 11.173 -21.077 1.00 95.38 200 VAL A C 1
ATOM 1513 O O . VAL A 1 200 ? 24.834 12.016 -20.360 1.00 95.38 200 VAL A O 1
ATOM 1516 N N . GLU A 1 201 ? 24.790 10.015 -21.379 1.00 92.81 201 GLU A N 1
ATOM 1517 C CA . GLU A 1 201 ? 23.471 9.644 -20.867 1.00 92.81 201 GLU A CA 1
ATOM 1518 C C . GLU A 1 201 ? 23.469 9.473 -19.342 1.00 92.81 201 GLU A C 1
ATOM 1520 O O . GLU A 1 201 ? 22.579 9.995 -18.672 1.00 92.81 201 GLU A O 1
ATOM 1525 N N . ILE A 1 202 ? 24.510 8.860 -18.767 1.00 94.62 202 ILE A N 1
ATOM 1526 C CA . ILE A 1 202 ? 24.687 8.773 -17.307 1.00 94.62 202 ILE A CA 1
ATOM 1527 C C . ILE A 1 202 ? 24.675 10.173 -16.682 1.00 94.62 202 ILE A C 1
ATOM 1529 O O . ILE A 1 202 ? 23.891 10.429 -15.768 1.00 94.62 202 ILE A O 1
ATOM 1533 N N . LEU A 1 203 ? 25.465 11.112 -17.215 1.00 96.12 203 LEU A N 1
ATOM 1534 C CA . LEU A 1 203 ? 25.515 12.486 -16.700 1.00 96.12 203 LEU A CA 1
ATOM 1535 C C . LEU A 1 203 ? 24.159 13.201 -16.796 1.00 96.12 203 LEU A C 1
ATOM 1537 O O . LEU A 1 203 ? 23.795 13.985 -15.914 1.00 96.12 203 LEU A O 1
ATOM 1541 N N . LYS A 1 204 ? 23.385 12.957 -17.859 1.00 95.44 204 LYS A N 1
ATOM 1542 C CA . LYS A 1 204 ? 22.029 13.513 -17.992 1.00 95.44 204 LYS A CA 1
ATOM 1543 C C . LYS A 1 204 ? 21.082 12.938 -16.941 1.00 95.44 204 LYS A C 1
ATOM 1545 O O . LYS A 1 204 ? 20.367 13.709 -16.297 1.00 95.44 204 LYS A O 1
ATOM 1550 N N . LEU A 1 205 ? 21.098 11.621 -16.739 1.00 96.25 205 LEU A N 1
ATOM 1551 C CA . LEU A 1 205 ? 20.258 10.935 -15.756 1.00 96.25 205 LEU A CA 1
ATOM 1552 C C . LEU A 1 205 ? 20.592 11.360 -14.321 1.00 96.25 205 LEU A C 1
ATOM 1554 O O . LEU A 1 205 ? 19.682 11.613 -13.532 1.00 96.25 205 LEU A O 1
ATOM 1558 N N . GLU A 1 206 ? 21.873 11.522 -13.988 1.00 95.38 206 GLU A N 1
ATOM 1559 C CA . GLU A 1 206 ? 22.307 12.033 -12.683 1.00 95.38 206 GLU A CA 1
ATOM 1560 C C . GLU A 1 206 ? 21.782 13.450 -12.422 1.00 95.38 206 GLU A C 1
ATOM 1562 O O . GLU A 1 206 ? 21.201 13.721 -11.365 1.00 95.38 206 GLU A O 1
ATOM 1567 N N . ASN A 1 207 ? 21.911 14.347 -13.404 1.00 96.00 207 ASN A N 1
ATOM 1568 C CA . ASN A 1 207 ? 21.386 15.708 -13.301 1.00 96.00 207 ASN A CA 1
ATOM 1569 C C . ASN A 1 207 ? 19.857 15.722 -13.141 1.00 96.00 207 ASN A C 1
ATOM 1571 O O . ASN A 1 207 ? 19.326 16.448 -12.293 1.00 96.00 207 ASN A O 1
ATOM 1575 N N . ALA A 1 208 ? 19.143 14.892 -13.907 1.00 96.38 208 ALA A N 1
ATOM 1576 C CA . ALA A 1 208 ? 17.694 14.749 -13.796 1.00 96.38 208 ALA A CA 1
ATOM 1577 C C . ALA A 1 208 ? 17.274 14.217 -12.414 1.00 96.38 208 ALA A C 1
ATOM 1579 O O . ALA A 1 208 ? 16.343 14.750 -11.802 1.00 96.38 208 ALA A O 1
ATOM 1580 N N . LEU A 1 209 ? 17.992 13.225 -11.875 1.00 95.69 209 LEU A N 1
ATOM 1581 C CA . LEU A 1 209 ? 17.753 12.671 -10.543 1.00 95.69 209 LEU A CA 1
ATOM 1582 C C . LEU A 1 209 ? 17.933 13.728 -9.446 1.00 95.69 209 LEU A C 1
ATOM 1584 O O . LEU A 1 209 ? 17.096 13.833 -8.545 1.00 95.69 209 LEU A O 1
ATOM 1588 N N . ILE A 1 210 ? 19.003 14.524 -9.514 1.00 96.75 210 ILE A N 1
ATOM 1589 C CA . ILE A 1 210 ? 19.258 15.609 -8.556 1.00 96.75 210 ILE A CA 1
ATOM 1590 C C . ILE A 1 210 ? 18.122 16.639 -8.603 1.00 96.75 210 ILE A C 1
ATOM 1592 O O . ILE A 1 210 ? 17.590 17.017 -7.554 1.00 96.75 210 ILE A O 1
ATOM 1596 N N . ALA A 1 211 ? 17.704 17.056 -9.801 1.00 96.56 211 ALA A N 1
ATOM 1597 C CA . ALA A 1 211 ? 16.607 18.005 -9.974 1.00 96.56 211 ALA A CA 1
ATOM 1598 C C . ALA A 1 211 ? 15.277 17.465 -9.419 1.00 96.56 211 ALA A C 1
ATOM 1600 O O . ALA A 1 211 ? 14.581 18.167 -8.679 1.00 96.56 211 ALA A O 1
ATOM 1601 N N . ALA A 1 212 ? 14.950 16.200 -9.705 1.00 94.94 212 ALA A N 1
ATOM 1602 C CA . ALA A 1 212 ? 13.751 15.543 -9.190 1.00 94.94 212 ALA A CA 1
ATOM 1603 C C . ALA A 1 212 ? 13.756 15.458 -7.653 1.00 94.94 212 ALA A C 1
ATOM 1605 O O . ALA A 1 212 ? 12.758 15.790 -7.009 1.00 94.94 212 ALA A O 1
ATOM 1606 N N . ARG A 1 213 ? 14.893 15.090 -7.045 1.00 94.88 213 ARG A N 1
ATOM 1607 C CA . ARG A 1 213 ? 15.058 15.054 -5.581 1.00 94.88 213 ARG A CA 1
ATOM 1608 C C . ARG A 1 213 ? 14.880 16.429 -4.946 1.00 94.88 213 ARG A C 1
ATOM 1610 O O . ARG A 1 213 ? 14.204 16.536 -3.924 1.00 94.88 213 ARG A O 1
ATOM 1617 N N . LYS A 1 214 ? 15.448 17.476 -5.553 1.00 96.00 214 LYS A N 1
ATOM 1618 C CA . LYS A 1 214 ? 15.282 18.856 -5.078 1.00 96.00 214 LYS A CA 1
ATOM 1619 C C . LYS A 1 214 ? 13.807 19.259 -5.086 1.00 96.00 214 LYS A C 1
ATOM 1621 O O . LYS A 1 214 ? 13.303 19.706 -4.059 1.00 96.00 214 LYS A O 1
ATOM 1626 N N . ARG A 1 215 ? 13.106 19.019 -6.199 1.00 94.94 215 ARG A N 1
ATOM 1627 C CA . ARG A 1 215 ? 11.675 19.322 -6.336 1.00 94.94 215 ARG A CA 1
ATOM 1628 C C . ARG A 1 215 ? 10.820 18.560 -5.322 1.00 94.94 215 ARG A C 1
ATOM 1630 O O . ARG A 1 215 ? 9.941 19.151 -4.707 1.00 94.94 215 ARG A O 1
ATOM 1637 N N . LEU A 1 216 ? 11.091 17.272 -5.097 1.00 91.81 216 LEU A N 1
ATOM 1638 C CA . LEU A 1 216 ? 10.402 16.493 -4.061 1.00 91.81 216 LEU A CA 1
ATOM 1639 C C . LEU A 1 216 ? 10.631 17.082 -2.660 1.00 91.81 216 LEU A C 1
ATOM 1641 O O . LEU A 1 216 ? 9.703 17.151 -1.856 1.00 91.81 216 LEU A O 1
ATOM 1645 N N . GLY A 1 217 ? 11.858 17.520 -2.369 1.00 93.25 217 GLY A N 1
ATOM 1646 C CA . GLY A 1 217 ? 12.180 18.207 -1.121 1.00 93.25 217 GLY A CA 1
ATOM 1647 C C . GLY A 1 217 ? 11.410 19.519 -0.952 1.00 93.25 217 GLY A C 1
ATOM 1648 O O . GLY A 1 217 ? 10.921 19.796 0.138 1.00 93.25 217 GLY A O 1
ATOM 1649 N N . GLU A 1 218 ? 11.261 20.304 -2.019 1.00 93.69 218 GLU A N 1
ATOM 1650 C CA . GLU A 1 218 ? 10.462 21.536 -2.017 1.00 93.69 218 GLU A CA 1
ATOM 1651 C C . GLU A 1 218 ? 8.980 21.250 -1.756 1.00 93.69 218 GLU A C 1
ATOM 1653 O O . GLU A 1 218 ? 8.407 21.866 -0.864 1.00 93.69 218 GLU A O 1
ATOM 1658 N N . ILE A 1 219 ? 8.387 20.262 -2.439 1.00 90.50 219 ILE A N 1
ATOM 1659 C CA . ILE A 1 219 ? 6.988 19.845 -2.220 1.00 90.50 219 ILE A CA 1
ATOM 1660 C C . ILE A 1 219 ? 6.746 19.492 -0.748 1.00 90.50 219 ILE A C 1
ATOM 1662 O O . ILE A 1 219 ? 5.790 19.970 -0.142 1.00 90.50 219 ILE A O 1
ATOM 1666 N N . ARG A 1 220 ? 7.639 18.696 -0.147 1.00 89.25 220 ARG A N 1
ATOM 1667 C CA . ARG A 1 220 ? 7.527 18.316 1.268 1.00 89.25 220 ARG A CA 1
ATOM 1668 C C . ARG A 1 220 ? 7.617 19.522 2.202 1.00 89.25 220 ARG A C 1
ATOM 1670 O O . ARG A 1 220 ? 6.867 19.582 3.164 1.00 89.25 220 ARG A O 1
ATOM 1677 N N . LYS A 1 221 ? 8.492 20.493 1.919 1.00 88.00 221 LYS A N 1
ATOM 1678 C CA . LYS A 1 221 ? 8.604 21.721 2.727 1.00 88.00 221 LYS A CA 1
ATOM 1679 C C . LYS A 1 221 ? 7.327 22.557 2.716 1.00 88.00 221 LYS A C 1
ATOM 1681 O O . LYS A 1 221 ? 7.019 23.152 3.738 1.00 88.00 221 LYS A O 1
ATOM 1686 N N . PHE A 1 222 ? 6.623 22.628 1.586 1.00 86.25 222 PHE A N 1
ATOM 1687 C CA . PHE A 1 222 ? 5.330 23.314 1.529 1.00 86.25 222 PHE A CA 1
ATOM 1688 C C . PHE A 1 222 ? 4.273 22.571 2.346 1.00 86.25 222 PHE A C 1
ATOM 1690 O O . PHE A 1 222 ? 3.615 23.196 3.162 1.00 86.25 222 PHE A O 1
ATOM 1697 N N . SER A 1 223 ? 4.207 21.241 2.221 1.00 77.69 223 SER A N 1
ATOM 1698 C CA . SER A 1 223 ? 3.264 20.427 3.000 1.00 77.69 223 SER A CA 1
ATOM 1699 C C . SER A 1 223 ? 3.423 20.594 4.515 1.00 77.69 223 SER A C 1
ATOM 1701 O O . SER A 1 223 ? 2.423 20.583 5.210 1.00 77.69 223 SER A O 1
ATOM 1703 N N . TYR A 1 224 ? 4.650 20.751 5.027 1.00 68.88 224 TYR A N 1
ATOM 1704 C CA . TYR A 1 224 ? 4.873 20.957 6.466 1.00 68.88 224 TYR A CA 1
ATOM 1705 C C . TYR A 1 224 ? 4.580 22.383 6.943 1.00 68.88 224 TYR A C 1
ATOM 1707 O O . TYR A 1 224 ? 4.282 22.566 8.111 1.00 68.88 224 TYR A O 1
ATOM 1715 N N . ARG A 1 225 ? 4.678 23.392 6.066 1.00 66.75 225 ARG A N 1
ATOM 1716 C CA . ARG A 1 225 ? 4.341 24.777 6.433 1.00 66.75 225 ARG A CA 1
ATOM 1717 C C . ARG A 1 225 ? 2.837 24.963 6.599 1.00 66.75 225 ARG A C 1
ATOM 1719 O O . ARG A 1 225 ? 2.434 25.643 7.525 1.00 66.75 225 ARG A O 1
ATOM 1726 N N . ASP A 1 226 ? 2.048 24.326 5.738 1.00 57.56 226 ASP A N 1
ATOM 1727 C CA . ASP A 1 226 ? 0.588 24.378 5.839 1.00 57.56 226 ASP A CA 1
ATOM 1728 C C . ASP A 1 226 ? 0.069 23.595 7.068 1.00 57.56 226 ASP A C 1
ATOM 1730 O O . ASP A 1 226 ? -0.944 23.980 7.635 1.00 57.56 226 ASP A O 1
ATOM 1734 N N . ASP A 1 227 ? 0.770 22.539 7.513 1.00 54.88 227 ASP A N 1
ATOM 1735 C CA . ASP A 1 227 ? 0.416 21.785 8.733 1.00 54.88 227 ASP A CA 1
ATOM 1736 C C . ASP A 1 227 ? 0.742 22.558 10.038 1.00 54.88 227 ASP A C 1
ATOM 1738 O O . ASP A 1 227 ? 0.057 22.354 11.037 1.00 54.88 227 ASP A O 1
ATOM 1742 N N . ASP A 1 228 ? 1.773 23.421 10.049 1.00 48.62 228 ASP A N 1
ATOM 1743 C CA . ASP A 1 228 ? 2.162 24.229 11.225 1.00 48.62 228 ASP A CA 1
ATOM 1744 C C . ASP A 1 228 ? 1.251 25.467 11.411 1.00 48.62 228 ASP A C 1
ATOM 1746 O O . ASP A 1 228 ? 0.985 25.867 12.543 1.00 48.62 228 ASP A O 1
ATOM 1750 N N . ASP A 1 229 ? 0.739 26.059 10.323 1.00 48.44 229 ASP A N 1
ATOM 1751 C CA . ASP A 1 229 ? -0.139 27.244 10.376 1.00 48.44 229 ASP A CA 1
ATOM 1752 C C . ASP A 1 229 ? -1.560 26.916 10.915 1.00 48.44 229 ASP A C 1
ATOM 1754 O O . ASP A 1 229 ? -2.258 27.810 11.392 1.00 48.44 229 ASP A O 1
ATOM 1758 N N . ASP A 1 230 ? -1.978 25.642 10.913 1.00 50.97 230 ASP A N 1
ATOM 1759 C CA . ASP A 1 230 ? -3.258 25.174 11.484 1.00 50.97 230 ASP A CA 1
ATOM 1760 C C . ASP A 1 230 ? -3.225 25.019 13.028 1.00 50.97 230 ASP A C 1
ATOM 1762 O O . ASP A 1 230 ? -4.277 24.859 13.657 1.00 50.97 230 ASP A O 1
ATOM 1766 N N . ASP A 1 231 ? -2.044 25.062 13.663 1.00 48.44 231 ASP A N 1
ATOM 1767 C CA . ASP A 1 231 ? -1.881 24.937 15.124 1.00 48.44 231 ASP A CA 1
ATOM 1768 C C . ASP A 1 231 ? -1.873 26.302 15.862 1.00 48.44 231 ASP A C 1
ATOM 1770 O O . ASP A 1 231 ? -1.981 26.326 17.093 1.00 48.44 231 ASP A O 1
ATOM 1774 N N . ASP A 1 232 ? -1.809 27.431 15.139 1.00 44.84 232 ASP A N 1
ATOM 1775 C CA . ASP A 1 232 ? -1.680 28.789 15.709 1.00 44.84 232 ASP A CA 1
ATOM 1776 C C . ASP A 1 232 ? -2.991 29.617 15.739 1.00 44.84 232 ASP A C 1
ATOM 1778 O O . ASP A 1 232 ? -3.012 30.707 16.317 1.00 44.84 232 ASP A O 1
ATOM 1782 N N . ASP A 1 233 ? -4.110 29.102 15.209 1.00 45.59 233 ASP A N 1
ATOM 1783 C CA . ASP A 1 233 ? -5.398 29.829 15.125 1.00 45.59 233 ASP A CA 1
ATOM 1784 C C . ASP A 1 233 ? -6.346 29.635 16.341 1.00 45.59 233 ASP A C 1
ATOM 1786 O O . ASP A 1 233 ? -7.492 30.088 16.324 1.00 45.59 233 ASP A O 1
ATOM 1790 N N . ASP A 1 234 ? -5.878 29.012 17.432 1.00 47.75 234 ASP A N 1
ATOM 1791 C CA . ASP A 1 234 ? -6.663 28.732 18.655 1.00 47.75 234 ASP A CA 1
ATOM 1792 C C . ASP A 1 234 ? -6.032 29.356 19.933 1.00 47.75 234 ASP A C 1
ATOM 1794 O O . ASP A 1 234 ? -5.826 28.676 20.947 1.00 47.75 234 ASP A O 1
ATOM 1798 N N . ASN A 1 235 ? -5.735 30.666 19.917 1.00 37.38 235 ASN A N 1
ATOM 1799 C CA . ASN A 1 235 ? -5.392 31.454 21.122 1.00 37.38 235 ASN A CA 1
ATOM 1800 C C . ASN A 1 235 ? -6.299 32.676 21.328 1.00 37.38 235 ASN A C 1
ATOM 1802 O O . ASN A 1 235 ? -6.260 33.606 20.492 1.00 37.38 235 ASN A O 1
#

Radius of gyration: 23.45 Å; chains: 1; bounding box: 60×46×67 Å